Protein AF-A0A5B9QYI2-F1 (afdb_monomer)

Solvent-accessible surface area (backbone atoms only — not comparable to full-atom values): 19960 Å² total; per-residue (Å²): 144,84,89,82,86,84,82,82,84,81,83,79,81,79,81,78,79,80,71,79,73,62,69,46,60,66,96,79,71,50,68,68,57,52,53,47,50,52,52,50,48,55,49,45,68,72,67,47,53,86,83,40,52,71,56,80,81,59,98,83,55,75,80,60,72,66,76,57,95,60,40,47,38,25,48,50,68,55,86,88,52,59,96,88,47,68,44,39,33,33,39,40,35,36,25,37,63,87,89,52,92,60,47,47,20,34,37,42,34,32,32,44,58,90,75,70,35,70,93,46,74,15,46,45,38,40,32,21,32,63,88,60,52,76,76,48,42,68,80,66,79,52,98,79,58,48,88,39,43,46,69,45,82,55,96,78,24,38,38,43,30,44,61,75,42,56,64,44,51,50,27,41,60,65,65,57,65,98,57,62,36,77,39,79,50,73,31,78,98,51,23,31,30,34,16,69,39,66,65,57,40,51,52,57,70,62,56,45,82,70,46,45,72,47,81,55,96,80,27,38,38,44,31,53,58,94,34,69,68,45,56,48,30,74,72,71,44,83,64,96,62,60,35,77,40,77,50,71,33,76,96,48,29,29,29,34,20,70,39,66,65,58,48,55,53,56,75,71,52,49,86,69,47,45,75,49,82,54,97,86,27,38,37,45,33,52,60,92,36,69,65,48,53,48,27,75,74,64,76,56,64,97,61,63,37,76,40,79,49,66,33,80,96,52,30,31,31,33,20,70,39,66,70,60,45,54,53,49,35,48,74,70,69,43,76,81,80,130

pLDDT: mean 84.83, std 15.79, range [33.59, 98.06]

Secondary structure (DSSP, 8-state):
--------------------------TT--HHHHHHHHHHHHHHHHHTGGGSEE----TTPPSSSPPPTT-EEEEEE-S---TT--TTEEEEEEE--TT-SS-SEEEEEEE-STTS-GGGTTEEEEEEETT--EEEETT---TT--TTEEEEEETTEEEEEETTSTHHHHHHHHSS-SS-EEETT-SGGGPEEEESSHHHHHHHHH--TTEEEEEETTEEEEEETT-HHHHHHHHHSS-SS-EEETT-SGGGPEEEESSHHHHHHHHH--TTEEEEEETTEEEEEETT-HHHHHHHHHSS-SS-EEETT-SGGGPPEEESSHHHHHHHHHHTTPPPP-

Mean predicted aligned error: 8.84 Å

Radius of gyration: 25.04 Å; Cα contacts (8 Å, |Δi|>4): 560; chains: 1; bounding box: 64×51×105 Å

Sequence (338 aa):
MLIRLVVGLAAVLLLAASGSRCSAQSPGRSDSQKQYAESLWQYLNRVDYRGREHFQPENDFPSGPPSSESSKHFRFVSKKTAADSSDGVIIVTEHYQGQDDTPVAITARRKMADGFDPQNDDWHWVHYTAAGEAVATSADRSPWSKPGFSVFEQDGRLWVFDIARPELAEFVSKGELAKHVIRPGAGPNGMTVKAPDAETLDRYLATKPGFVVHFEDGRLWIFRAQSEALADFRRQGELAKHVIRPGAGPNGVTVKAPDAEVIDAYLVAQPGFVTQFEDGRLWVFRQGSPELKAFREAGELAKHVIRPGAGPDGRTVKGPDAATLDAYLRACGVPATP

Structure (mmCIF, N/CA/C/O backbone):
data_AF-A0A5B9QYI2-F1
#
_entry.id   AF-A0A5B9QYI2-F1
#
loop_
_atom_site.group_PDB
_atom_site.id
_atom_site.type_symbol
_atom_site.label_atom_id
_atom_site.label_alt_id
_atom_site.label_comp_id
_atom_site.label_asym_id
_atom_site.label_entity_id
_atom_site.label_seq_id
_atom_site.pdbx_PDB_ins_code
_atom_site.Cartn_x
_atom_site.Cartn_y
_atom_site.Cartn_z
_atom_site.occupancy
_atom_site.B_iso_or_equiv
_atom_site.auth_seq_id
_atom_site.auth_comp_id
_atom_site.auth_asym_id
_atom_site.auth_atom_id
_atom_site.pdbx_PDB_model_num
ATOM 1 N N . MET A 1 1 ? -33.618 -5.911 80.654 1.00 41.31 1 MET A N 1
ATOM 2 C CA . MET A 1 1 ? -33.791 -5.220 79.359 1.00 41.31 1 MET A CA 1
ATOM 3 C C . MET A 1 1 ? -32.458 -5.329 78.623 1.00 41.31 1 MET A C 1
ATOM 5 O O . MET A 1 1 ? -31.563 -4.545 78.894 1.00 41.31 1 MET A O 1
ATOM 9 N N . LEU A 1 2 ? -32.253 -6.392 77.837 1.00 43.34 2 LEU A N 1
ATOM 10 C CA . LEU A 1 2 ? -30.986 -6.651 77.141 1.00 43.34 2 LEU A CA 1
ATOM 11 C C . LEU A 1 2 ? -31.265 -6.780 75.642 1.00 43.34 2 LEU A C 1
ATOM 13 O O . LEU A 1 2 ? -32.086 -7.591 75.221 1.00 43.34 2 LEU A O 1
ATOM 17 N N . ILE A 1 3 ? -30.595 -5.924 74.881 1.00 51.97 3 ILE A N 1
ATOM 18 C CA . ILE A 1 3 ? -30.677 -5.749 73.432 1.00 51.97 3 ILE A CA 1
ATOM 19 C C . ILE A 1 3 ? -29.909 -6.888 72.745 1.00 51.97 3 ILE A C 1
ATOM 21 O O . ILE A 1 3 ? -28.766 -7.163 73.107 1.00 51.97 3 ILE A O 1
ATOM 25 N N . ARG A 1 4 ? -30.499 -7.523 71.724 1.00 47.38 4 ARG A N 1
ATOM 26 C CA . ARG A 1 4 ? -29.763 -8.319 70.728 1.00 47.38 4 ARG A CA 1
ATOM 27 C C . ARG A 1 4 ? -30.074 -7.786 69.334 1.00 47.38 4 ARG A C 1
ATOM 29 O O . ARG A 1 4 ? -31.157 -8.005 68.803 1.00 47.38 4 ARG A O 1
ATOM 36 N N . LEU A 1 5 ? -29.100 -7.068 68.784 1.00 52.31 5 LEU A N 1
ATOM 37 C CA . LEU A 1 5 ? -29.033 -6.618 67.400 1.00 52.31 5 LEU A CA 1
ATOM 38 C C . LEU A 1 5 ? -28.336 -7.731 66.598 1.00 52.31 5 LEU A C 1
ATOM 40 O O . LEU A 1 5 ? -27.188 -8.061 66.887 1.00 52.31 5 LEU A O 1
ATOM 44 N N . VAL A 1 6 ? -29.027 -8.340 65.635 1.00 49.59 6 VAL A N 1
ATOM 45 C CA . VAL A 1 6 ? -28.434 -9.305 64.696 1.00 49.59 6 VAL A CA 1
ATOM 46 C C . VAL A 1 6 ? -28.129 -8.553 63.406 1.00 49.59 6 VAL A C 1
ATOM 48 O O . VAL A 1 6 ? -29.040 -8.155 62.687 1.00 49.59 6 VAL A O 1
ATOM 51 N N . VAL A 1 7 ? -26.843 -8.330 63.136 1.00 45.28 7 VAL A N 1
ATOM 52 C CA . VAL A 1 7 ? -26.347 -7.777 61.870 1.00 45.28 7 VAL A CA 1
ATOM 53 C C . VAL A 1 7 ? -26.027 -8.952 60.949 1.00 45.28 7 VAL A C 1
ATOM 55 O O . VAL A 1 7 ? -25.106 -9.721 61.214 1.00 45.28 7 VAL A O 1
ATOM 58 N N . GLY A 1 8 ? -26.819 -9.110 59.888 1.00 41.97 8 GLY A N 1
ATOM 59 C CA . GLY A 1 8 ? -26.566 -10.066 58.813 1.00 41.97 8 GLY A CA 1
ATOM 60 C C . GLY A 1 8 ? -25.561 -9.494 57.816 1.00 41.97 8 GLY A C 1
ATOM 61 O O . GLY A 1 8 ? -25.844 -8.507 57.142 1.00 41.97 8 GLY A O 1
ATOM 62 N N . LEU A 1 9 ? -24.385 -10.115 57.736 1.00 40.53 9 LEU A N 1
ATOM 63 C CA . LEU A 1 9 ? -23.335 -9.804 56.771 1.00 40.53 9 LEU A CA 1
ATOM 64 C C . LEU A 1 9 ? -23.655 -10.518 55.444 1.00 40.53 9 LEU A C 1
ATOM 66 O O . LEU A 1 9 ? -23.482 -11.729 55.331 1.00 40.53 9 LEU A O 1
ATOM 70 N N . ALA A 1 10 ? -24.151 -9.782 54.448 1.00 39.97 10 ALA A N 1
ATOM 71 C CA . ALA A 1 10 ? -24.333 -10.297 53.093 1.00 39.97 10 ALA A CA 1
ATOM 72 C C . ALA A 1 10 ? -23.000 -10.213 52.332 1.00 39.97 10 ALA A C 1
ATOM 74 O O . ALA A 1 10 ? -22.556 -9.133 51.946 1.00 39.97 10 ALA A O 1
ATOM 75 N N . ALA A 1 11 ? -22.349 -11.360 52.140 1.00 34.84 11 ALA A N 1
ATOM 76 C CA . ALA A 1 11 ? -21.164 -11.482 51.302 1.00 34.84 11 ALA A CA 1
ATOM 77 C C . ALA A 1 11 ? -21.576 -11.460 49.820 1.00 34.84 11 ALA A C 1
ATOM 79 O O . ALA A 1 11 ? -22.131 -12.427 49.301 1.00 34.84 11 ALA A O 1
ATOM 80 N N . VAL A 1 12 ? -21.308 -10.346 49.139 1.00 42.38 12 VAL A N 1
ATOM 81 C CA . VAL A 1 12 ? -21.414 -10.242 47.680 1.00 42.38 12 VAL A CA 1
ATOM 82 C C . VAL A 1 12 ? -20.156 -10.867 47.077 1.00 42.38 12 VAL A C 1
ATOM 84 O O . VAL A 1 12 ? -19.074 -10.285 47.128 1.00 42.38 12 VAL A O 1
ATOM 87 N N . LEU A 1 13 ? -20.292 -12.075 46.526 1.00 33.59 13 LEU A N 1
ATOM 88 C CA . LEU A 1 13 ? -19.260 -12.710 45.708 1.00 33.59 13 LEU A CA 1
ATOM 89 C C . LEU A 1 13 ? -19.199 -11.996 44.345 1.00 33.59 13 LEU A C 1
ATOM 91 O O . LEU A 1 13 ? -20.029 -12.244 43.471 1.00 33.59 13 LEU A O 1
ATOM 95 N N . LEU A 1 14 ? -18.214 -11.115 44.151 1.00 34.31 14 LEU A N 1
ATOM 96 C CA . LEU A 1 14 ? -17.811 -10.675 42.814 1.00 34.31 14 LEU A CA 1
ATOM 97 C C . LEU A 1 14 ? -16.999 -11.802 42.158 1.00 34.31 14 LEU A C 1
ATOM 99 O O . LEU A 1 14 ? -15.818 -11.987 42.444 1.00 34.31 14 LEU A O 1
ATOM 103 N N . LEU A 1 15 ? -17.634 -12.555 41.261 1.00 34.78 15 LEU A N 1
ATOM 104 C CA . LEU A 1 15 ? -16.936 -13.397 40.292 1.00 34.78 15 LEU A CA 1
ATOM 105 C C . LEU A 1 15 ? -16.267 -12.486 39.256 1.00 34.78 15 LEU A C 1
ATOM 107 O O . LEU A 1 15 ? -16.884 -12.066 38.279 1.00 34.78 15 LEU A O 1
ATOM 111 N N . ALA A 1 16 ? -14.992 -12.168 39.479 1.00 37.66 16 ALA A N 1
ATOM 112 C CA . ALA A 1 16 ? -14.132 -11.616 38.444 1.00 37.66 16 ALA A CA 1
ATOM 113 C C . ALA A 1 16 ? -13.857 -12.721 37.414 1.00 37.66 16 ALA A C 1
ATOM 115 O O . ALA A 1 16 ? -12.983 -13.566 37.597 1.00 37.66 16 ALA A O 1
ATOM 116 N N . ALA A 1 17 ? -14.643 -12.744 36.338 1.00 34.28 17 ALA A N 1
ATOM 117 C CA . ALA A 1 17 ? -14.311 -13.515 35.153 1.00 34.28 17 ALA A CA 1
ATOM 118 C C . ALA A 1 17 ? -13.074 -12.875 34.506 1.00 34.28 17 ALA A C 1
ATOM 120 O O . ALA A 1 17 ? -13.178 -11.934 33.720 1.00 34.28 17 ALA A O 1
ATOM 121 N N . SER A 1 18 ? -11.893 -13.374 34.864 1.00 38.09 18 SER A N 1
ATOM 122 C CA . SER A 1 18 ? -10.641 -13.102 34.162 1.00 38.09 18 SER A CA 1
ATOM 123 C C . SER A 1 18 ? -10.700 -13.774 32.791 1.00 38.09 18 SER A C 1
ATOM 125 O O . SER A 1 18 ? -10.100 -14.821 32.567 1.00 38.09 18 SER A O 1
ATOM 127 N N . GLY A 1 19 ? -11.480 -13.204 31.872 1.00 34.53 19 GLY A N 1
ATOM 128 C CA . GLY A 1 19 ? -11.373 -13.538 30.464 1.00 34.53 19 GLY A CA 1
ATOM 129 C C . GLY A 1 19 ? -9.978 -13.134 30.016 1.00 34.53 19 GLY A C 1
ATOM 130 O O . GLY A 1 19 ? -9.692 -11.942 29.896 1.00 34.53 19 GLY A O 1
ATOM 131 N N . SER A 1 20 ? -9.099 -14.116 29.816 1.00 37.47 20 SER A N 1
ATOM 132 C CA . SER A 1 20 ? -7.855 -13.931 29.082 1.00 37.47 20 SER A CA 1
ATOM 133 C C . SER A 1 20 ? -8.229 -13.382 27.712 1.00 37.47 20 SER A C 1
ATOM 135 O O . SER A 1 20 ? -8.612 -14.131 26.817 1.00 37.47 20 SER A O 1
ATOM 137 N N . ARG A 1 21 ? -8.186 -12.055 27.562 1.00 36.94 21 ARG A N 1
ATOM 138 C CA . ARG A 1 21 ? -8.243 -11.425 26.250 1.00 36.94 21 ARG A CA 1
ATOM 139 C C . ARG A 1 21 ? -7.023 -11.962 25.526 1.00 36.94 21 ARG A C 1
ATOM 141 O O . ARG A 1 21 ? -5.896 -11.640 25.900 1.00 36.94 21 ARG A O 1
ATOM 148 N N . CYS A 1 22 ? -7.255 -12.854 24.569 1.00 34.84 22 CYS A N 1
ATOM 149 C CA . CYS A 1 22 ? -6.246 -13.258 23.613 1.00 34.84 22 CYS A CA 1
ATOM 150 C C . CYS A 1 22 ? -5.935 -11.983 22.838 1.00 34.84 22 CYS A C 1
ATOM 152 O O . CYS A 1 22 ? -6.641 -11.623 21.904 1.00 34.84 22 CYS A O 1
ATOM 154 N N . SER A 1 23 ? -4.988 -11.192 23.339 1.00 42.28 23 SER A N 1
ATOM 155 C CA . SER A 1 23 ? -4.588 -9.998 22.634 1.00 42.28 23 SER A CA 1
ATOM 156 C C . SER A 1 23 ? -3.852 -10.530 21.417 1.00 42.28 23 SER A C 1
ATOM 158 O O . SER A 1 23 ? -2.707 -10.972 21.547 1.00 42.28 23 SER A O 1
ATOM 160 N N . ALA A 1 24 ? -4.485 -10.497 20.246 1.00 43.31 24 ALA A N 1
ATOM 161 C CA . ALA A 1 24 ? -3.767 -10.552 18.981 1.00 43.31 24 ALA A CA 1
ATOM 162 C C . ALA A 1 24 ? -3.016 -9.216 18.802 1.00 43.31 24 ALA A C 1
ATOM 164 O O . ALA A 1 24 ? -3.152 -8.501 17.815 1.00 43.31 24 ALA A O 1
ATOM 165 N N . GLN A 1 25 ? -2.249 -8.835 19.828 1.00 50.50 25 GLN A N 1
ATOM 166 C CA . GLN A 1 25 ? -1.231 -7.813 19.737 1.00 50.50 25 GLN A CA 1
ATOM 167 C C . GLN A 1 25 ? -0.206 -8.369 18.767 1.00 50.50 25 GLN A C 1
ATOM 169 O O . GLN A 1 25 ? 0.315 -9.462 18.994 1.00 50.50 25 GLN A O 1
ATOM 174 N N . SER A 1 26 ? 0.074 -7.618 17.701 1.00 54.91 26 SER A N 1
ATOM 175 C CA . SER A 1 26 ? 1.195 -7.894 16.810 1.00 54.91 26 SER A CA 1
ATOM 176 C C . SER A 1 26 ? 2.404 -8.272 17.671 1.00 54.91 26 SER A C 1
ATOM 178 O O . SER A 1 26 ? 2.836 -7.429 18.468 1.00 54.91 26 SER A O 1
ATOM 180 N N . PRO A 1 27 ? 2.942 -9.502 17.564 1.00 53.19 27 PRO A N 1
ATOM 181 C CA . PRO A 1 27 ? 3.964 -10.031 18.474 1.00 53.19 27 PRO A CA 1
ATOM 182 C C . PRO A 1 27 ? 5.308 -9.271 18.458 1.00 53.19 27 PRO A C 1
ATOM 184 O O . PRO A 1 27 ? 6.283 -9.731 19.039 1.00 53.19 27 PRO A O 1
ATOM 187 N N . GLY A 1 28 ? 5.372 -8.093 17.829 1.00 64.38 28 GLY A N 1
ATOM 188 C CA . GLY A 1 28 ? 6.552 -7.238 17.733 1.00 64.38 28 GLY A CA 1
ATOM 189 C C . GLY A 1 28 ? 6.416 -5.823 18.308 1.00 64.38 28 GLY A C 1
ATOM 190 O O . GLY A 1 28 ? 7.394 -5.084 18.234 1.00 64.38 28 GLY A O 1
ATOM 191 N N . ARG A 1 29 ? 5.268 -5.399 18.866 1.00 79.62 29 ARG A N 1
ATOM 192 C CA . ARG A 1 29 ? 5.151 -4.024 19.396 1.00 79.62 29 ARG A CA 1
ATOM 193 C C . ARG A 1 29 ? 5.807 -3.907 20.777 1.00 79.62 29 ARG A C 1
ATOM 195 O O . ARG A 1 29 ? 5.415 -4.624 21.700 1.00 79.62 29 ARG A O 1
ATOM 202 N N . SER A 1 30 ? 6.756 -2.984 20.940 1.00 86.38 30 SER A N 1
ATOM 203 C CA . SER A 1 30 ? 7.397 -2.712 22.234 1.00 86.38 30 SER A CA 1
ATOM 204 C C . SER A 1 30 ? 6.409 -2.101 23.235 1.00 86.38 30 SER A C 1
ATOM 206 O O . SER A 1 30 ? 5.440 -1.440 22.852 1.00 86.38 30 SER A O 1
ATOM 208 N N . ASP A 1 31 ? 6.667 -2.253 24.535 1.00 88.75 31 ASP A N 1
ATOM 209 C CA . ASP A 1 31 ? 5.817 -1.649 25.574 1.00 88.75 31 ASP A CA 1
ATOM 210 C C . ASP A 1 31 ? 5.765 -0.121 25.461 1.00 88.75 31 ASP A C 1
ATOM 212 O O . ASP A 1 31 ? 4.709 0.481 25.646 1.00 88.75 31 ASP A O 1
ATOM 216 N N . SER A 1 32 ? 6.868 0.511 25.049 1.00 88.50 32 SER A N 1
ATOM 217 C CA . SER A 1 32 ? 6.914 1.952 24.783 1.00 88.50 32 SER A CA 1
ATOM 218 C C . SER A 1 32 ? 5.983 2.378 23.644 1.00 88.50 32 SER A C 1
ATOM 220 O O . SER A 1 32 ? 5.329 3.413 23.744 1.00 88.50 32 SER A O 1
ATOM 222 N N . GLN A 1 33 ? 5.870 1.579 22.580 1.00 89.00 33 GLN A N 1
ATOM 223 C CA . GLN A 1 33 ? 4.951 1.844 21.469 1.00 89.00 33 GLN A CA 1
ATOM 224 C C . GLN A 1 33 ? 3.491 1.654 21.895 1.00 89.00 33 GLN A C 1
ATOM 226 O O . GLN A 1 33 ? 2.631 2.448 21.514 1.00 89.00 33 GLN A O 1
ATOM 231 N N . LYS A 1 34 ? 3.202 0.636 22.718 1.00 90.38 34 LYS A N 1
ATOM 232 C CA . LYS A 1 34 ? 1.862 0.432 23.296 1.00 90.38 34 LYS A CA 1
ATOM 233 C C . LYS A 1 34 ? 1.467 1.611 24.185 1.00 90.38 34 LYS A C 1
ATOM 235 O O . LYS A 1 34 ? 0.404 2.193 23.987 1.00 90.38 34 LYS A O 1
ATOM 240 N N . GLN A 1 35 ? 2.358 2.010 25.092 1.00 93.19 35 GLN A N 1
ATOM 241 C CA . GLN A 1 35 ? 2.145 3.141 25.990 1.00 93.19 35 GLN A CA 1
ATOM 242 C C . GLN A 1 35 ? 1.967 4.452 25.217 1.00 93.19 35 GLN A C 1
ATOM 244 O O . GLN A 1 35 ? 1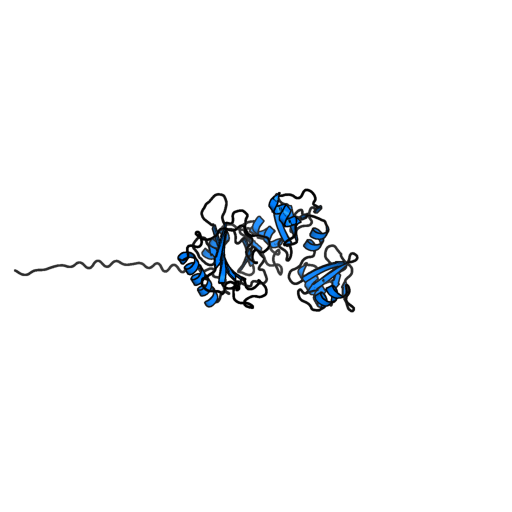.114 5.266 25.576 1.00 93.19 35 GLN A O 1
ATOM 249 N N . TYR A 1 36 ? 2.738 4.661 24.146 1.00 93.62 36 TYR A N 1
ATOM 250 C CA . TYR A 1 36 ? 2.578 5.822 23.274 1.00 93.62 36 TYR A CA 1
ATOM 251 C C . TYR A 1 36 ? 1.189 5.853 22.627 1.00 93.62 36 TYR A C 1
ATOM 253 O O . TYR A 1 36 ? 0.515 6.879 22.701 1.00 93.62 36 TYR A O 1
ATOM 261 N N . ALA A 1 37 ? 0.751 4.745 22.023 1.00 94.38 37 ALA A N 1
ATOM 262 C CA . ALA A 1 37 ? -0.557 4.652 21.381 1.00 94.38 37 ALA A CA 1
ATOM 263 C C . ALA A 1 37 ? -1.695 4.923 22.380 1.00 94.38 37 ALA A C 1
ATOM 265 O O . ALA A 1 37 ? -2.583 5.731 22.121 1.00 94.38 37 ALA A O 1
ATOM 266 N N . GLU A 1 38 ? -1.628 4.326 23.568 1.00 95.12 38 GLU A N 1
ATOM 267 C CA . GLU A 1 38 ? -2.616 4.561 24.623 1.00 95.12 38 GLU A CA 1
ATOM 268 C C . GLU A 1 38 ? -2.623 6.026 25.092 1.00 95.12 38 GLU A C 1
ATOM 270 O O . GLU A 1 38 ? -3.680 6.654 25.188 1.00 95.12 38 GLU A O 1
ATOM 275 N N . SER A 1 39 ? -1.441 6.611 25.305 1.00 94.69 39 SER A N 1
ATOM 276 C CA . SER A 1 39 ? -1.299 8.016 25.708 1.00 94.69 39 SER A CA 1
ATOM 277 C C . SER A 1 39 ? -1.822 8.978 24.639 1.00 94.69 39 SER A C 1
ATOM 279 O O . SER A 1 39 ? -2.448 9.990 24.965 1.00 94.69 39 SER A O 1
ATOM 281 N N . LEU A 1 40 ? -1.585 8.673 23.360 1.00 95.25 40 LEU A N 1
ATOM 282 C CA . LEU A 1 40 ? -2.090 9.457 22.239 1.00 95.25 40 LEU A CA 1
ATOM 283 C C . LEU A 1 40 ? -3.619 9.383 22.181 1.00 95.25 40 LEU A C 1
ATOM 285 O O . LEU A 1 40 ? -4.260 10.425 22.084 1.00 95.25 40 LEU A O 1
ATOM 289 N N . TRP A 1 41 ? -4.217 8.200 22.324 1.00 96.00 41 TRP A N 1
ATOM 290 C CA . TRP A 1 41 ? -5.673 8.059 22.368 1.00 96.00 41 TRP A CA 1
ATOM 291 C C . TRP A 1 41 ? -6.313 8.828 23.534 1.00 96.00 41 TRP A C 1
ATOM 293 O O . TRP A 1 41 ? -7.252 9.603 23.340 1.00 96.00 41 TRP A O 1
ATOM 303 N N . GLN A 1 42 ? -5.762 8.698 24.746 1.00 95.44 42 GLN A N 1
ATOM 304 C CA . GLN A 1 42 ? -6.213 9.466 25.914 1.00 95.44 42 GLN A CA 1
ATOM 305 C C . GLN A 1 42 ? -6.117 10.979 25.673 1.00 95.44 42 GLN A C 1
ATOM 307 O O . GLN A 1 42 ? -7.008 11.741 26.059 1.00 95.44 42 GLN A O 1
ATOM 312 N N . TYR A 1 43 ? -5.048 11.423 25.009 1.00 94.31 43 TYR A N 1
ATOM 313 C CA . TYR A 1 43 ? -4.875 12.816 24.625 1.00 94.31 43 TYR A CA 1
ATOM 314 C C . TYR A 1 43 ? -5.962 13.288 23.647 1.00 94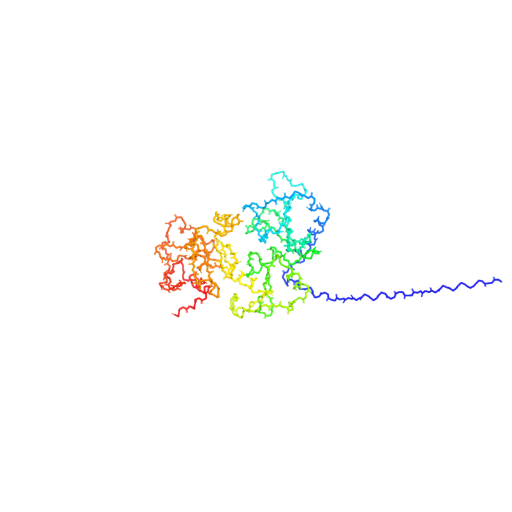.31 43 TYR A C 1
ATOM 316 O O . TYR A 1 43 ? -6.541 14.352 23.875 1.00 94.31 43 TYR A O 1
ATOM 324 N N . LEU A 1 44 ? -6.279 12.500 22.612 1.00 94.38 44 LEU A N 1
ATOM 325 C CA . LEU A 1 44 ? -7.336 12.814 21.642 1.00 94.38 44 LEU A CA 1
ATOM 326 C C . LEU A 1 44 ? -8.707 12.963 22.311 1.00 94.38 44 LEU A C 1
ATOM 328 O O . LEU A 1 44 ? -9.416 13.930 22.036 1.00 94.38 44 LEU A O 1
ATOM 332 N N . ASN A 1 45 ? -9.048 12.067 23.240 1.00 93.50 45 ASN A N 1
ATOM 333 C CA . ASN A 1 45 ? -10.307 12.149 23.988 1.00 93.50 45 ASN A CA 1
ATOM 334 C C . ASN A 1 45 ? -10.376 13.396 24.876 1.00 93.50 45 ASN A C 1
ATOM 336 O O . ASN A 1 45 ? -11.432 14.003 25.022 1.00 93.50 45 ASN A O 1
ATOM 340 N N . ARG A 1 46 ? -9.246 13.813 25.457 1.00 94.44 46 ARG A N 1
ATOM 341 C CA . ARG A 1 46 ? -9.194 14.995 26.326 1.00 94.44 46 ARG A CA 1
ATOM 342 C C . ARG A 1 46 ? -9.322 16.312 25.560 1.00 94.44 46 ARG A C 1
ATOM 344 O O . ARG A 1 46 ? -9.842 17.278 26.110 1.00 94.44 46 ARG A O 1
ATOM 351 N N . VAL A 1 47 ? -8.776 16.394 24.347 1.00 92.00 47 VAL A N 1
ATOM 352 C CA . VAL A 1 47 ? -8.725 17.651 23.573 1.00 92.00 47 VAL A CA 1
ATOM 353 C C . VAL A 1 47 ? -9.935 17.886 22.673 1.00 92.00 47 VAL A C 1
ATOM 355 O O . VAL A 1 47 ? -9.951 18.927 22.008 1.00 92.00 47 VAL A O 1
ATOM 358 N N . ASP A 1 48 ? -10.892 16.952 22.665 1.00 91.31 48 ASP A N 1
ATOM 359 C CA . ASP A 1 48 ? -12.068 16.924 21.790 1.00 91.31 48 ASP A CA 1
ATOM 360 C C . ASP A 1 48 ? -11.705 17.280 20.342 1.00 91.31 48 ASP A C 1
ATOM 362 O O . ASP A 1 48 ? -11.976 18.372 19.837 1.00 91.31 48 ASP A O 1
ATOM 366 N N . TYR A 1 49 ? -10.977 16.376 19.681 1.00 93.44 49 TYR A N 1
ATOM 367 C CA . TYR A 1 49 ? -10.447 16.644 18.343 1.00 93.44 49 TYR A CA 1
ATOM 368 C C . TYR A 1 49 ? -11.542 16.886 17.290 1.00 93.44 49 TYR A C 1
ATOM 370 O O . TYR A 1 49 ? -11.260 17.515 16.274 1.00 93.44 49 TYR A O 1
ATOM 378 N N . ARG A 1 50 ? -12.779 16.430 17.525 1.00 92.94 50 ARG A N 1
ATOM 379 C CA . ARG A 1 50 ? -13.908 16.630 16.605 1.00 92.94 50 ARG A CA 1
ATOM 380 C C . ARG A 1 50 ? -14.368 18.083 16.541 1.00 92.94 50 ARG A C 1
ATOM 382 O O . ARG A 1 50 ? -14.882 18.507 15.515 1.00 92.94 50 ARG A O 1
ATOM 389 N N . GLY A 1 51 ? -14.128 18.861 17.597 1.00 89.94 51 GLY A N 1
ATOM 390 C CA . GLY A 1 51 ? -14.355 20.308 17.612 1.00 89.94 51 GLY A CA 1
ATOM 391 C C . GLY A 1 51 ? -13.245 21.129 16.941 1.00 89.94 51 GLY A C 1
ATOM 392 O O . GLY A 1 51 ? -13.229 22.352 17.080 1.00 89.94 51 GLY A O 1
ATOM 393 N N . ARG A 1 52 ? -12.266 20.488 16.285 1.00 89.88 52 ARG A N 1
ATOM 394 C CA . ARG A 1 52 ? -11.130 21.157 15.628 1.00 89.88 52 ARG A CA 1
ATOM 395 C C . ARG A 1 52 ? -11.419 21.454 14.162 1.00 89.88 52 ARG A C 1
ATOM 397 O O . ARG A 1 52 ? -12.439 21.054 13.614 1.00 89.88 52 ARG A O 1
ATOM 404 N N . GLU A 1 53 ? -10.496 22.186 13.544 1.00 86.31 53 GLU A N 1
ATOM 405 C CA . GLU A 1 53 ? -10.575 22.566 12.139 1.00 86.31 53 GLU A CA 1
ATOM 406 C C . GLU A 1 53 ? -10.674 21.321 11.250 1.00 86.31 53 GLU A C 1
ATOM 408 O O . GLU A 1 53 ? -9.780 20.464 11.239 1.00 86.31 53 GLU A O 1
ATOM 413 N N . HIS A 1 54 ? -11.785 21.240 10.520 1.00 89.06 54 HIS A N 1
ATOM 414 C CA . HIS A 1 54 ? -11.953 20.288 9.439 1.00 89.06 54 HIS A CA 1
ATOM 415 C C . HIS A 1 54 ? -11.212 20.807 8.212 1.00 89.06 54 HIS A C 1
ATOM 417 O O . HIS A 1 54 ? -11.352 21.975 7.852 1.00 89.06 54 HIS A O 1
ATOM 423 N N . PHE A 1 55 ? -10.465 19.940 7.543 1.00 85.38 55 PHE A N 1
ATOM 424 C CA . PHE A 1 55 ? -9.786 20.300 6.304 1.00 85.38 55 PHE A CA 1
ATOM 425 C C . PHE A 1 55 ? -9.950 19.198 5.268 1.00 85.38 55 PHE A C 1
ATOM 427 O O . PHE A 1 55 ? -10.152 18.037 5.609 1.00 85.38 55 PHE A O 1
ATOM 434 N N . GLN A 1 56 ? -9.871 19.568 3.995 1.00 81.25 56 GLN A N 1
ATOM 435 C CA . GLN A 1 56 ? -9.785 18.594 2.917 1.00 81.25 56 GLN A CA 1
ATOM 436 C C . GLN A 1 56 ? -8.304 18.320 2.649 1.00 81.25 56 GLN A C 1
ATOM 438 O O . GLN A 1 56 ? -7.545 19.272 2.454 1.00 81.25 56 GLN A O 1
ATOM 443 N N . PRO A 1 57 ? -7.851 17.060 2.704 1.00 73.00 57 PRO A N 1
ATOM 444 C CA . PRO A 1 57 ? -6.459 16.738 2.444 1.00 73.00 57 PRO A CA 1
ATOM 445 C C . PRO A 1 57 ? -6.100 17.054 0.984 1.00 73.00 57 PRO A C 1
ATOM 447 O O . PRO A 1 57 ? -6.692 16.506 0.058 1.00 73.00 57 PRO A O 1
ATOM 450 N N . GLU A 1 58 ? -5.121 17.935 0.783 1.00 73.88 58 GLU A N 1
ATOM 451 C CA . GLU A 1 58 ? -4.525 18.205 -0.531 1.00 73.88 58 GLU A CA 1
ATOM 452 C C . GLU A 1 58 ? -3.392 17.203 -0.846 1.00 73.88 58 GLU A C 1
ATOM 454 O O . GLU A 1 58 ? -3.164 16.239 -0.109 1.00 73.88 58 GLU A O 1
ATOM 459 N N . ASN A 1 59 ? -2.667 17.419 -1.950 1.00 55.44 59 ASN A N 1
ATOM 460 C CA . ASN A 1 59 ? -1.600 16.531 -2.437 1.00 55.44 59 ASN A CA 1
ATOM 461 C C . ASN A 1 59 ? -0.459 16.279 -1.421 1.00 55.44 59 ASN A C 1
ATOM 463 O O . ASN A 1 59 ? 0.217 15.256 -1.532 1.00 55.44 59 ASN A O 1
ATOM 467 N N . ASP A 1 60 ? -0.300 17.151 -0.418 1.00 57.75 60 ASP A N 1
ATOM 468 C CA . ASP A 1 60 ? 0.737 17.085 0.627 1.00 57.75 60 ASP A CA 1
ATOM 469 C C . ASP A 1 60 ? 0.256 16.428 1.935 1.00 57.75 60 ASP A C 1
ATOM 471 O O . ASP A 1 60 ? 0.802 16.654 3.019 1.00 57.75 60 ASP A O 1
ATOM 475 N N . PHE A 1 61 ? -0.791 15.603 1.870 1.00 69.44 61 PHE A N 1
ATOM 476 C CA . PHE A 1 61 ? -1.222 14.835 3.033 1.00 69.44 61 PHE A CA 1
ATOM 477 C C . PHE A 1 61 ? -0.128 13.841 3.462 1.00 69.44 61 PHE A C 1
ATOM 479 O O . PHE A 1 61 ? 0.390 13.100 2.620 1.00 69.44 61 PHE A O 1
ATOM 486 N N . PRO A 1 62 ? 0.234 13.786 4.756 1.00 67.69 62 PRO A N 1
ATOM 487 C CA . PRO A 1 62 ? 1.358 12.978 5.191 1.00 67.69 62 PRO A CA 1
ATOM 488 C C . PRO A 1 62 ? 1.155 11.496 4.917 1.00 67.69 62 PRO A C 1
ATOM 490 O O . PRO A 1 62 ? 0.039 10.966 4.982 1.00 67.69 62 PRO A O 1
ATOM 493 N N . SER A 1 63 ? 2.278 10.833 4.637 1.00 60.78 63 SER A N 1
ATOM 494 C CA . SER A 1 63 ? 2.319 9.406 4.347 1.00 60.78 63 SER A CA 1
ATOM 495 C C . SER A 1 63 ? 1.602 8.589 5.429 1.00 60.78 63 SER A C 1
ATOM 497 O O . SER A 1 63 ? 1.619 8.902 6.623 1.00 60.78 63 SER A O 1
ATOM 499 N N . GLY A 1 64 ? 0.898 7.544 5.003 1.00 58.69 64 GLY A N 1
ATOM 500 C CA . GLY A 1 64 ? 0.148 6.687 5.905 1.00 58.69 64 GLY A CA 1
ATOM 501 C C . GLY A 1 64 ? -1.042 6.028 5.220 1.00 58.69 64 GLY A C 1
ATOM 502 O O . GLY A 1 64 ? -1.078 5.929 3.993 1.00 58.69 64 GLY A O 1
ATOM 503 N N . PRO A 1 65 ? -2.020 5.572 6.014 1.00 61.44 65 PRO A N 1
ATOM 504 C CA . PRO A 1 65 ? -3.256 5.010 5.496 1.00 61.44 65 PRO A CA 1
ATOM 505 C C . PRO A 1 65 ? -3.902 5.934 4.454 1.00 61.44 65 PRO A C 1
ATOM 507 O O . PRO A 1 65 ? -4.057 7.117 4.777 1.00 61.44 65 PRO A O 1
ATOM 510 N N . PRO A 1 66 ? -4.274 5.453 3.252 1.00 62.41 66 PRO A N 1
ATOM 511 C CA . PRO A 1 66 ? -5.103 6.220 2.346 1.00 62.41 66 PRO A CA 1
ATOM 512 C C . PRO A 1 66 ? -6.425 6.498 3.059 1.00 62.41 66 PRO A C 1
ATOM 514 O O . PRO A 1 66 ? -6.971 5.630 3.742 1.00 62.41 66 PRO A O 1
ATOM 517 N N . SER A 1 67 ? -6.906 7.729 2.950 1.00 63.84 67 SER A N 1
ATOM 518 C CA . SER A 1 67 ? -8.292 8.043 3.264 1.00 63.84 67 SER A CA 1
ATOM 519 C C . SER A 1 67 ? -9.194 7.519 2.155 1.00 63.84 67 SER A C 1
ATOM 521 O O . SER A 1 67 ? -8.816 7.503 0.979 1.00 63.84 67 SER A O 1
ATOM 523 N N . SER A 1 68 ? -10.387 7.083 2.537 1.00 69.88 68 SER A N 1
ATOM 524 C CA . SER A 1 68 ? -11.496 6.912 1.608 1.00 69.88 68 SER A CA 1
ATOM 525 C C . SER A 1 68 ? -12.185 8.260 1.382 1.00 69.88 68 SER A C 1
ATOM 527 O O . SER A 1 68 ? -11.994 9.211 2.139 1.00 69.88 68 SER A O 1
ATOM 529 N N . GLU A 1 69 ? -13.037 8.348 0.363 1.00 69.19 69 GLU A N 1
ATOM 530 C CA . GLU A 1 69 ? -13.900 9.523 0.148 1.00 69.19 69 GLU A CA 1
ATOM 531 C C . GLU A 1 69 ? -14.855 9.775 1.324 1.00 69.19 69 GLU A C 1
ATOM 533 O O . GLU A 1 69 ? -15.304 10.894 1.547 1.00 69.19 69 GLU A O 1
ATOM 538 N N . SER A 1 70 ? -15.138 8.734 2.107 1.00 79.81 70 SER A N 1
ATOM 539 C CA . SER A 1 70 ? -15.932 8.808 3.329 1.00 79.81 70 SER A CA 1
ATOM 540 C C . SER A 1 70 ? -15.136 9.270 4.556 1.00 79.81 70 SER A C 1
ATOM 542 O O . SER A 1 70 ? -15.701 9.336 5.644 1.00 79.81 70 SER A O 1
ATOM 544 N N . SER A 1 71 ? -13.838 9.566 4.439 1.00 85.19 71 SER A N 1
ATOM 545 C CA . SER A 1 71 ? -13.033 9.998 5.581 1.00 85.19 71 SER A CA 1
ATOM 546 C C . SER A 1 71 ? -13.282 11.464 5.960 1.00 85.19 71 SER A C 1
ATOM 548 O O . SER A 1 71 ? -13.380 12.335 5.099 1.00 85.19 71 SER A O 1
ATOM 550 N N . LYS A 1 72 ? -13.288 11.761 7.266 1.00 89.56 72 LYS A N 1
ATOM 551 C CA . LYS A 1 72 ? -13.246 13.139 7.794 1.00 89.56 72 LYS A CA 1
ATOM 552 C C . LYS A 1 72 ? -11.874 13.420 8.396 1.00 89.56 72 LYS A C 1
ATOM 554 O O . LYS A 1 72 ? -11.304 12.557 9.070 1.00 89.56 72 LYS A O 1
ATOM 559 N N . HIS A 1 73 ? -11.340 14.617 8.164 1.00 89.19 73 HIS A N 1
ATOM 560 C CA . HIS A 1 73 ? -9.983 14.979 8.573 1.00 89.19 73 HIS A CA 1
ATOM 561 C C . HIS A 1 73 ? -9.984 16.183 9.508 1.00 89.19 73 HIS A C 1
ATOM 563 O O . HIS A 1 73 ? -10.551 17.229 9.204 1.00 89.19 73 HIS A O 1
ATOM 569 N N . PHE A 1 74 ? -9.288 16.036 10.630 1.00 90.94 74 PHE A N 1
ATOM 570 C CA . PHE A 1 74 ? -9.169 17.044 11.675 1.00 90.94 74 PHE A CA 1
ATOM 571 C C . PHE A 1 74 ? -7.697 17.382 11.873 1.00 90.94 74 PHE A C 1
ATOM 573 O O . PHE A 1 74 ? -6.868 16.478 12.013 1.00 90.94 74 PHE A O 1
ATOM 580 N N . ARG A 1 75 ? -7.359 18.672 11.907 1.00 87.94 75 ARG A N 1
ATOM 581 C CA . ARG A 1 75 ? -5.990 19.144 12.158 1.00 87.94 75 ARG A CA 1
ATOM 582 C C . ARG A 1 75 ? -5.939 19.977 13.424 1.00 87.94 75 ARG A C 1
ATOM 584 O O . ARG A 1 75 ? -6.780 20.844 13.644 1.00 87.94 75 ARG A O 1
ATOM 591 N N . PHE A 1 76 ? -4.920 19.748 14.248 1.00 87.88 76 PHE A N 1
ATOM 592 C CA . PHE A 1 76 ? -4.601 20.648 15.351 1.00 87.88 76 PHE A CA 1
ATOM 593 C C . PHE A 1 76 ? -3.149 20.502 15.817 1.00 87.88 76 PHE A C 1
ATOM 595 O O . PHE A 1 76 ? -2.494 19.488 15.590 1.00 87.88 76 PHE A O 1
ATOM 602 N N . VAL A 1 77 ? -2.635 21.536 16.482 1.00 80.56 77 VAL A N 1
ATOM 603 C CA . VAL A 1 77 ? -1.271 21.556 17.028 1.00 80.56 77 VAL A CA 1
ATOM 604 C C . VAL A 1 77 ? -1.320 21.197 18.511 1.00 80.56 77 VAL A C 1
ATOM 606 O O . VAL A 1 77 ? -2.049 21.825 19.287 1.00 80.56 77 VAL A O 1
ATOM 609 N N . SER A 1 78 ? -0.542 20.198 18.935 1.00 74.50 78 SER A N 1
ATOM 610 C CA . SER A 1 78 ? -0.379 19.912 20.360 1.00 74.50 78 SER A CA 1
ATOM 611 C C . SER A 1 78 ? 0.416 21.063 20.996 1.00 74.50 78 SER A C 1
ATOM 613 O O . SER A 1 78 ? 1.563 21.278 20.631 1.00 74.50 78 SER A O 1
ATOM 615 N N . LYS A 1 79 ? -0.217 21.851 21.876 1.00 64.12 79 LYS A N 1
ATOM 616 C CA . LYS A 1 79 ? 0.290 23.106 22.481 1.00 64.12 79 LYS A CA 1
ATOM 617 C C . LYS A 1 79 ? 1.827 23.251 22.634 1.00 64.12 79 LYS A C 1
ATOM 619 O O . LYS A 1 79 ? 2.481 22.401 23.226 1.00 64.12 79 LYS A O 1
ATOM 624 N N . LYS A 1 80 ? 2.288 24.471 22.305 1.00 51.25 80 LYS A N 1
ATOM 625 C CA . LYS A 1 80 ? 3.583 25.136 22.583 1.00 51.25 80 LYS A CA 1
ATOM 626 C C . LYS A 1 80 ? 4.811 24.658 21.797 1.00 51.25 80 LYS A C 1
ATOM 628 O O . LYS A 1 80 ? 5.920 24.693 22.320 1.00 51.25 80 LYS A O 1
ATOM 633 N N . THR A 1 81 ? 4.638 24.316 20.529 1.00 50.97 81 THR A N 1
ATOM 634 C CA . THR A 1 81 ? 5.715 24.448 19.541 1.00 50.97 81 THR A CA 1
ATOM 635 C C . THR A 1 81 ? 5.790 25.889 19.037 1.00 50.97 81 THR A C 1
ATOM 637 O O . THR A 1 81 ? 4.786 26.607 19.033 1.00 50.97 81 THR A O 1
ATOM 640 N N . ALA A 1 82 ? 7.005 26.363 18.739 1.00 53.06 82 ALA A N 1
ATOM 641 C CA . ALA A 1 82 ? 7.206 27.670 18.117 1.00 53.06 82 ALA A CA 1
ATOM 642 C C . ALA A 1 82 ? 6.362 27.744 16.836 1.00 53.06 82 ALA A C 1
ATOM 644 O O . ALA A 1 82 ? 6.187 26.720 16.181 1.00 53.06 82 ALA A O 1
ATOM 645 N N . ALA A 1 83 ? 5.844 28.925 16.487 1.00 56.66 83 ALA A N 1
ATOM 646 C CA . ALA A 1 83 ? 4.960 29.104 15.327 1.00 56.66 83 ALA A CA 1
ATOM 647 C C . ALA A 1 83 ? 5.551 28.553 14.010 1.00 56.66 83 ALA A C 1
ATOM 649 O O . ALA A 1 83 ? 4.796 28.210 13.106 1.00 56.66 83 ALA A O 1
ATOM 650 N N . ASP A 1 84 ? 6.877 28.402 13.954 1.00 59.56 84 ASP A N 1
ATOM 651 C CA . ASP A 1 84 ? 7.627 27.959 12.781 1.00 59.56 84 ASP A CA 1
ATOM 652 C C . ASP A 1 84 ? 8.004 26.462 12.805 1.00 59.56 84 ASP A C 1
ATOM 654 O O . ASP A 1 84 ? 8.594 25.966 11.849 1.00 59.56 84 ASP A O 1
ATOM 658 N N . SER A 1 85 ? 7.690 25.719 13.875 1.00 65.81 85 SER A N 1
ATOM 659 C CA . SER A 1 85 ? 7.990 24.284 13.972 1.00 65.81 85 SER A CA 1
ATOM 660 C C . SER A 1 85 ? 6.738 23.450 13.704 1.00 65.81 85 SER A C 1
ATOM 662 O O . SER A 1 85 ? 5.723 23.577 14.392 1.00 65.81 85 SER A O 1
ATOM 664 N N . SER A 1 86 ? 6.822 22.564 12.708 1.00 69.88 86 SER A N 1
ATOM 665 C CA . SER A 1 86 ? 5.769 21.584 12.405 1.00 69.88 86 SER A CA 1
ATOM 666 C C . SER A 1 86 ? 5.660 20.460 13.446 1.00 69.88 86 SER A C 1
ATOM 668 O O . SER A 1 86 ? 4.738 19.642 13.383 1.00 69.88 86 SER A O 1
ATOM 670 N N . ASP A 1 87 ? 6.563 20.431 14.428 1.00 77.75 87 ASP A N 1
ATOM 671 C CA . ASP A 1 87 ? 6.593 19.418 15.472 1.00 77.75 87 ASP A CA 1
ATOM 672 C C . ASP A 1 87 ? 5.292 19.443 16.282 1.00 77.75 87 ASP A C 1
ATOM 674 O O . ASP A 1 87 ? 4.748 20.487 16.664 1.00 77.75 87 ASP A O 1
ATOM 678 N N . GLY A 1 88 ? 4.764 18.255 16.569 1.00 84.38 88 GLY A N 1
ATOM 679 C CA . GLY A 1 88 ? 3.551 18.116 17.367 1.00 84.38 88 GLY A CA 1
ATOM 680 C C . GLY A 1 88 ? 2.258 18.496 16.644 1.00 84.38 88 GLY A C 1
ATOM 681 O O . GLY A 1 88 ? 1.206 18.504 17.291 1.00 84.38 88 GLY A O 1
ATOM 682 N N . VAL A 1 89 ? 2.289 18.753 15.330 1.00 90.69 89 VAL A N 1
ATOM 683 C CA . VAL A 1 89 ? 1.071 18.737 14.506 1.00 90.69 89 VAL A CA 1
ATOM 684 C C . VAL A 1 89 ? 0.455 17.344 14.585 1.00 90.69 89 VAL A C 1
ATOM 686 O O . VAL A 1 89 ? 1.134 16.340 14.362 1.00 90.69 89 VAL A O 1
ATOM 689 N N . ILE A 1 90 ? -0.836 17.292 14.907 1.00 93.00 90 ILE A N 1
ATOM 690 C CA . ILE A 1 90 ? -1.633 16.073 14.928 1.00 93.00 90 ILE A CA 1
ATOM 691 C C . ILE A 1 90 ? -2.726 16.184 13.869 1.00 93.00 90 ILE A C 1
ATOM 693 O O . ILE A 1 90 ? -3.461 17.173 13.801 1.00 93.00 90 ILE A O 1
ATOM 697 N N . ILE A 1 91 ? -2.829 15.143 13.050 1.00 93.06 91 ILE A N 1
ATOM 698 C CA . ILE A 1 91 ? -3.905 14.955 12.084 1.00 93.06 91 ILE A CA 1
ATOM 699 C C . ILE A 1 91 ? -4.669 13.706 12.487 1.00 93.06 91 ILE A C 1
ATOM 701 O O . ILE A 1 91 ? -4.091 12.623 12.581 1.00 93.06 91 ILE A O 1
ATOM 705 N N . VAL A 1 92 ? -5.970 13.849 12.698 1.00 94.19 92 VAL A N 1
ATOM 706 C CA . VAL A 1 92 ? -6.868 12.723 12.941 1.00 94.19 92 VAL A CA 1
ATOM 707 C C . VAL A 1 92 ? -7.707 12.507 11.694 1.00 94.19 92 VAL A C 1
ATOM 709 O O . VAL A 1 92 ? -8.302 13.442 11.169 1.00 94.19 92 VAL A O 1
ATOM 712 N N . THR A 1 93 ? -7.734 11.273 11.209 1.00 93.38 93 THR A N 1
ATOM 713 C CA . THR A 1 93 ? -8.617 10.833 10.135 1.00 93.38 93 THR A CA 1
ATOM 714 C C . THR A 1 93 ? -9.596 9.837 10.710 1.00 93.38 93 THR A C 1
ATOM 716 O O . THR A 1 93 ? -9.190 8.782 11.190 1.00 93.38 93 THR A O 1
ATOM 719 N N . GLU A 1 94 ? -10.871 10.170 10.650 1.00 93.88 94 GLU A N 1
ATOM 720 C CA . GLU A 1 94 ? -11.947 9.235 10.930 1.00 93.88 94 GLU A CA 1
ATOM 721 C C . GLU A 1 94 ? -12.351 8.545 9.630 1.00 93.88 94 GLU A C 1
ATOM 723 O O . GLU A 1 94 ? -12.567 9.210 8.617 1.00 93.88 94 GLU A O 1
ATOM 728 N N . HIS A 1 95 ? -12.433 7.219 9.653 1.00 89.31 95 HIS A N 1
ATOM 729 C CA . HIS A 1 95 ? -12.843 6.402 8.515 1.00 89.31 95 HIS A CA 1
ATOM 730 C C . HIS A 1 95 ? -14.277 5.950 8.723 1.00 89.31 95 HIS A C 1
ATOM 732 O O . HIS A 1 95 ? -14.590 5.380 9.766 1.00 89.31 95 HIS A O 1
ATOM 738 N N . TYR A 1 96 ? -15.132 6.186 7.735 1.00 89.56 96 TYR A N 1
ATOM 739 C CA . TYR A 1 96 ? -16.551 5.847 7.787 1.00 89.56 96 TYR A CA 1
ATOM 740 C C . TYR A 1 96 ? -16.892 4.820 6.713 1.00 89.56 96 TYR A C 1
ATOM 742 O O . TYR A 1 96 ? -16.274 4.794 5.645 1.00 89.56 96 TYR A O 1
ATOM 750 N N . GLN A 1 97 ? -17.908 4.001 6.971 1.00 84.44 97 GLN A N 1
ATOM 751 C CA . GLN A 1 97 ? -18.416 3.024 6.015 1.00 84.44 97 GLN A CA 1
ATOM 752 C C . GLN A 1 97 ? -19.900 3.286 5.750 1.00 84.44 97 GLN A C 1
ATOM 754 O O . GLN A 1 97 ? -20.725 3.256 6.659 1.00 84.44 97 GLN A O 1
ATOM 759 N N . GLY A 1 98 ? -20.250 3.527 4.485 1.00 83.62 98 GLY A N 1
ATOM 760 C CA . GLY A 1 98 ? -21.626 3.836 4.097 1.00 83.62 98 GLY A CA 1
ATOM 761 C C . GLY A 1 98 ? -22.089 5.208 4.597 1.00 83.62 98 GLY A C 1
ATOM 762 O O . GLY A 1 98 ? -21.344 6.180 4.520 1.00 83.62 98 GLY A O 1
ATOM 763 N N . GLN A 1 99 ? -23.339 5.283 5.060 1.00 82.00 99 GLN A N 1
ATOM 764 C CA . GLN A 1 99 ? -23.976 6.518 5.547 1.00 82.00 99 GLN A CA 1
ATOM 765 C C . GLN A 1 99 ? -24.000 6.632 7.082 1.00 82.00 99 GLN A C 1
ATOM 767 O O . GLN A 1 99 ? -24.683 7.505 7.612 1.00 82.00 99 GLN A O 1
ATOM 772 N N . ASP A 1 100 ? -23.307 5.743 7.800 1.00 85.50 100 ASP A N 1
ATOM 773 C CA . ASP A 1 100 ? -23.218 5.823 9.260 1.00 85.50 100 ASP A CA 1
ATOM 774 C C . ASP A 1 100 ? -22.373 7.041 9.668 1.00 85.50 100 ASP A C 1
ATOM 776 O O . ASP A 1 100 ? -21.356 7.336 9.041 1.00 85.50 100 ASP A O 1
ATOM 780 N N . ASP A 1 101 ? -22.790 7.741 10.724 1.00 89.12 101 ASP A N 1
ATOM 781 C CA . ASP A 1 101 ? -22.023 8.835 11.338 1.00 89.12 101 ASP A CA 1
ATOM 782 C C . ASP A 1 101 ? -21.110 8.327 12.471 1.00 89.12 101 ASP A C 1
ATOM 784 O O . ASP A 1 101 ? -20.486 9.098 13.201 1.00 89.12 101 ASP A O 1
ATOM 788 N N . THR A 1 102 ? -21.000 7.007 12.607 1.00 91.31 102 THR A N 1
ATOM 789 C CA . THR A 1 102 ? -20.039 6.336 13.474 1.00 91.31 102 THR A CA 1
ATOM 790 C C . THR A 1 102 ? -18.810 5.938 12.657 1.00 91.31 102 THR A C 1
ATOM 792 O O . THR A 1 102 ? -18.933 5.159 11.707 1.00 91.31 102 THR A O 1
ATOM 795 N N . PRO A 1 103 ? -17.603 6.416 13.007 1.00 93.12 103 PRO A N 1
ATOM 796 C CA . PRO A 1 103 ? -16.402 5.958 12.331 1.00 93.12 103 PRO A CA 1
ATOM 797 C C . PRO A 1 103 ? -16.149 4.484 12.656 1.00 93.12 103 PRO A C 1
ATOM 799 O O . PRO A 1 103 ? -16.261 4.069 13.807 1.00 93.12 103 PRO A O 1
ATOM 802 N N . VAL A 1 104 ? -15.753 3.701 11.656 1.00 91.19 104 VAL A N 1
ATOM 803 C CA . VAL A 1 104 ? -15.332 2.302 11.834 1.00 91.19 104 VAL A CA 1
ATOM 804 C C . VAL A 1 104 ? -13.901 2.208 12.364 1.00 91.19 104 VAL A C 1
ATOM 806 O O . VAL A 1 104 ? -13.551 1.260 13.070 1.00 91.19 104 VAL A O 1
ATOM 809 N N . ALA A 1 105 ? -13.080 3.215 12.067 1.00 91.81 105 ALA A N 1
ATOM 810 C CA . ALA A 1 105 ? -11.696 3.287 12.502 1.00 91.81 105 ALA A CA 1
ATOM 811 C C . ALA A 1 105 ? -11.195 4.733 12.560 1.00 91.81 105 ALA A C 1
ATOM 813 O O . ALA A 1 105 ? -11.764 5.640 11.949 1.00 91.81 105 ALA A O 1
ATOM 814 N N . ILE A 1 106 ? -10.101 4.953 13.287 1.00 93.69 106 ILE A N 1
ATOM 815 C CA . ILE A 1 106 ? -9.506 6.277 13.482 1.00 93.69 106 ILE A CA 1
ATOM 816 C C . ILE A 1 106 ? -7.997 6.175 13.277 1.00 93.69 106 ILE A C 1
ATOM 818 O O . ILE A 1 106 ? -7.324 5.401 13.946 1.00 93.69 106 ILE A O 1
ATOM 822 N N . THR A 1 107 ? -7.427 6.980 12.384 1.00 93.50 107 THR A N 1
ATOM 823 C CA . THR A 1 107 ? -5.972 7.127 12.249 1.00 93.50 107 THR A CA 1
ATOM 824 C C . THR A 1 107 ? -5.531 8.449 12.850 1.00 93.50 107 THR A C 1
ATOM 826 O O . THR A 1 107 ? -5.893 9.506 12.343 1.00 93.50 107 THR A O 1
ATOM 829 N N . ALA A 1 108 ? -4.678 8.404 13.866 1.00 94.56 108 ALA A N 1
ATOM 830 C CA . ALA A 1 108 ? -3.994 9.581 14.380 1.00 94.56 108 ALA A CA 1
ATOM 831 C C . ALA A 1 108 ? -2.561 9.619 13.852 1.00 94.56 108 ALA A C 1
ATOM 833 O O . ALA A 1 108 ? -1.814 8.657 14.013 1.00 94.56 108 ALA A O 1
ATOM 834 N N . ARG A 1 109 ? -2.168 10.733 13.240 1.00 93.00 109 ARG A N 1
ATOM 835 C CA . ARG A 1 109 ? -0.809 11.001 12.762 1.00 93.00 109 ARG A CA 1
ATOM 836 C C . ARG A 1 109 ? -0.241 12.154 13.561 1.00 93.00 109 ARG A C 1
ATOM 838 O O . ARG A 1 109 ? -0.939 13.141 13.771 1.00 93.00 109 ARG A O 1
ATOM 845 N N . ARG A 1 110 ? 1.010 12.047 13.984 1.00 93.25 110 ARG A N 1
ATOM 846 C CA . ARG A 1 110 ? 1.736 13.099 14.685 1.00 93.25 110 ARG A CA 1
ATOM 847 C C . ARG A 1 110 ? 3.078 13.320 14.004 1.00 93.25 110 ARG A C 1
ATOM 849 O O . ARG A 1 110 ? 3.835 12.364 13.844 1.00 93.25 110 ARG A O 1
ATOM 856 N N . LYS A 1 111 ? 3.372 14.569 13.644 1.00 91.81 111 LYS A N 1
ATOM 857 C CA . LYS A 1 111 ? 4.713 14.971 13.214 1.00 91.81 111 LYS A CA 1
ATOM 858 C C . LYS A 1 111 ? 5.625 14.941 14.438 1.00 91.81 111 LYS A C 1
ATOM 860 O O . LYS A 1 111 ? 5.354 15.616 15.441 1.00 91.81 111 LYS A O 1
ATOM 865 N N . MET A 1 112 ? 6.622 14.072 14.395 1.00 90.06 112 MET A N 1
ATOM 866 C CA . MET A 1 112 ? 7.630 13.930 15.439 1.00 90.06 112 MET A CA 1
ATOM 867 C C . MET A 1 112 ? 8.781 14.903 15.171 1.00 90.06 112 MET A C 1
ATOM 869 O O . MET A 1 112 ? 8.777 15.593 14.158 1.00 90.06 112 MET A O 1
ATOM 873 N N . ALA A 1 113 ? 9.732 14.981 16.102 1.00 88.44 113 ALA A N 1
ATOM 874 C CA . ALA A 1 113 ? 10.930 15.789 15.909 1.00 88.44 113 ALA A CA 1
ATOM 875 C C . ALA A 1 113 ? 11.740 15.292 14.700 1.00 88.44 113 ALA A C 1
ATOM 877 O O . ALA A 1 113 ? 11.761 14.085 14.432 1.00 88.44 113 ALA A O 1
ATOM 878 N N . ASP A 1 114 ? 12.431 16.218 14.038 1.00 88.00 114 ASP A N 1
ATOM 879 C CA . ASP A 1 114 ? 13.277 15.940 12.877 1.00 88.00 114 ASP A CA 1
ATOM 880 C C . ASP A 1 114 ? 14.214 14.742 13.112 1.00 88.00 114 ASP A C 1
ATOM 882 O O . ASP A 1 114 ? 14.922 14.652 14.122 1.00 88.00 114 ASP A O 1
ATOM 886 N N . GLY A 1 115 ? 14.233 13.816 12.153 1.00 85.56 115 GLY A N 1
ATOM 887 C CA . GLY A 1 115 ? 15.081 12.625 12.186 1.00 85.56 115 GLY A CA 1
ATOM 888 C C . GLY A 1 115 ? 14.493 11.419 12.926 1.00 85.56 115 GLY A C 1
ATOM 889 O O . GLY A 1 115 ? 15.163 10.386 13.009 1.00 85.56 115 GLY A O 1
ATOM 890 N N . PHE A 1 116 ? 13.271 11.513 13.458 1.00 86.50 116 PHE A N 1
ATOM 891 C CA . PHE A 1 116 ? 12.589 10.398 14.119 1.00 86.50 116 PHE A CA 1
ATOM 892 C C . PHE A 1 116 ? 12.308 9.219 13.174 1.00 86.50 116 PHE A C 1
ATOM 894 O O . PHE A 1 116 ? 12.576 8.067 13.522 1.00 86.50 116 PHE A O 1
ATOM 901 N N . ASP A 1 117 ? 11.763 9.491 11.990 1.00 81.81 117 ASP A N 1
ATOM 902 C CA . ASP A 1 117 ? 11.524 8.502 10.940 1.00 81.81 117 ASP A CA 1
ATOM 903 C C . ASP A 1 117 ? 11.642 9.153 9.551 1.00 81.81 117 ASP A C 1
ATOM 905 O O . ASP A 1 117 ? 10.628 9.402 8.889 1.00 81.81 117 ASP A O 1
ATOM 909 N N . PRO A 1 118 ? 12.873 9.405 9.063 1.00 80.12 118 PRO A N 1
ATOM 910 C CA . PRO A 1 118 ? 13.099 10.124 7.807 1.00 80.12 118 PRO A CA 1
ATOM 911 C C . PRO A 1 118 ? 12.438 9.475 6.585 1.00 80.12 118 PRO A C 1
ATOM 913 O O . PRO A 1 118 ? 12.198 10.134 5.578 1.00 80.12 118 PRO A O 1
ATOM 916 N N . GLN A 1 119 ? 12.143 8.172 6.652 1.00 74.50 11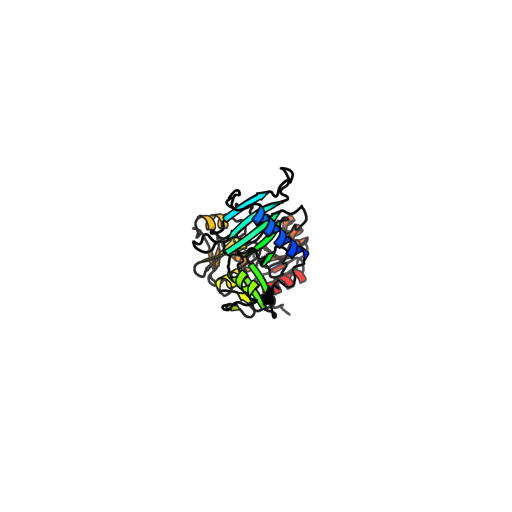9 GLN A N 1
ATOM 917 C CA . GLN A 1 119 ? 11.475 7.439 5.572 1.00 74.50 119 GLN A CA 1
ATOM 918 C C . GLN A 1 119 ? 9.989 7.790 5.453 1.00 74.50 119 GLN A C 1
ATOM 920 O O . GLN A 1 119 ? 9.422 7.665 4.370 1.00 74.50 119 GLN A O 1
ATOM 925 N N . ASN A 1 120 ? 9.381 8.241 6.549 1.00 77.44 120 ASN A N 1
ATOM 926 C CA . ASN A 1 120 ? 7.983 8.646 6.633 1.00 77.44 120 ASN A CA 1
ATOM 927 C C . ASN A 1 120 ? 7.849 10.157 6.871 1.00 77.44 120 ASN A C 1
ATOM 929 O O . ASN A 1 120 ? 6.835 10.598 7.410 1.00 77.44 120 ASN A O 1
ATOM 933 N N . ASP A 1 121 ? 8.865 10.948 6.497 1.00 85.44 121 ASP A N 1
ATOM 934 C CA . ASP A 1 121 ? 8.922 12.387 6.781 1.00 85.44 121 ASP A CA 1
ATOM 935 C C . ASP A 1 121 ? 8.649 12.667 8.273 1.00 85.44 121 ASP A C 1
ATOM 937 O O . ASP A 1 121 ? 7.827 13.499 8.633 1.00 85.44 121 ASP A O 1
ATOM 941 N N . ASP A 1 122 ? 9.249 11.888 9.174 1.00 88.94 122 ASP A N 1
ATOM 942 C CA . ASP A 1 122 ? 9.098 12.007 10.632 1.00 88.94 122 ASP A CA 1
ATOM 943 C C . ASP A 1 122 ? 7.647 11.927 11.150 1.00 88.94 122 ASP A C 1
ATOM 945 O O . ASP A 1 122 ? 7.356 12.244 12.308 1.00 88.94 122 ASP A O 1
ATOM 949 N N . TRP A 1 123 ? 6.708 11.458 10.325 1.00 90.06 123 TRP A N 1
ATOM 950 C CA . TRP A 1 123 ? 5.346 11.187 10.753 1.00 90.06 123 TRP A CA 1
ATOM 951 C C . TRP A 1 123 ? 5.268 9.836 11.445 1.00 90.06 123 TRP A C 1
ATOM 953 O O . TRP A 1 123 ? 5.567 8.784 10.878 1.00 90.06 123 TRP A O 1
ATOM 963 N N . HIS A 1 124 ? 4.765 9.858 12.673 1.00 90.75 124 HIS A N 1
ATOM 964 C CA . HIS A 1 124 ? 4.341 8.655 13.362 1.00 90.75 124 HIS A CA 1
ATOM 965 C C . HIS A 1 124 ? 2.821 8.554 13.319 1.00 90.75 124 HIS A C 1
ATOM 967 O O . HIS A 1 124 ? 2.121 9.5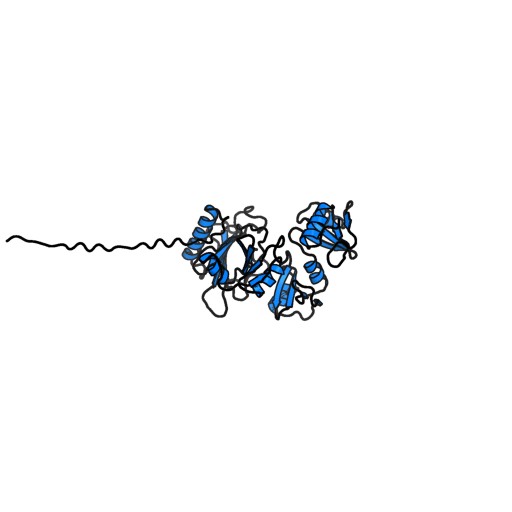25 13.608 1.00 90.75 124 HIS A O 1
ATOM 973 N N . TRP A 1 125 ? 2.294 7.383 12.976 1.00 91.88 125 TRP A N 1
ATOM 974 C CA . TRP A 1 125 ? 0.853 7.163 12.948 1.00 91.88 125 TRP A CA 1
ATOM 975 C C . TRP A 1 125 ? 0.448 5.951 13.769 1.00 91.88 125 TRP A C 1
ATOM 977 O O . TRP A 1 125 ? 1.170 4.959 13.850 1.00 91.88 125 TRP A O 1
ATOM 987 N N . VAL A 1 126 ? -0.736 6.049 14.365 1.00 93.31 126 VAL A N 1
ATOM 988 C CA . VAL A 1 126 ? -1.417 4.968 15.067 1.00 93.31 126 VAL A CA 1
ATOM 989 C C . VAL A 1 126 ? -2.819 4.855 14.499 1.00 93.31 126 VAL A C 1
ATOM 991 O O . VAL A 1 126 ? -3.535 5.848 14.359 1.00 93.31 126 VAL A O 1
ATOM 994 N N . HIS A 1 127 ? -3.194 3.637 14.155 1.00 92.25 127 HIS A N 1
ATOM 995 C CA . HIS A 1 127 ? -4.513 3.285 13.688 1.00 92.25 127 HIS A CA 1
ATOM 996 C C . HIS A 1 127 ? -5.264 2.574 14.813 1.00 92.25 127 HIS A C 1
ATOM 998 O O . HIS A 1 127 ? -4.749 1.628 15.415 1.00 92.25 127 HIS A O 1
ATOM 1004 N N . TYR A 1 128 ? -6.462 3.061 15.103 1.00 93.50 128 TYR A N 1
ATOM 1005 C CA . TYR A 1 128 ? -7.325 2.615 16.180 1.00 93.50 128 TYR A CA 1
ATOM 1006 C C . TYR A 1 128 ? -8.635 2.072 15.626 1.00 93.50 128 TYR A C 1
ATOM 1008 O O . TYR A 1 128 ? -9.148 2.559 14.616 1.00 93.50 128 TYR A O 1
ATOM 1016 N N . THR A 1 129 ? -9.224 1.131 16.353 1.00 91.56 129 THR A N 1
ATOM 1017 C CA . THR A 1 129 ? -10.654 0.838 16.229 1.00 91.56 129 THR A CA 1
ATOM 1018 C C . THR A 1 129 ? -11.487 2.064 16.618 1.00 91.56 129 THR A C 1
ATOM 1020 O O . THR A 1 129 ? -10.996 2.979 17.285 1.00 91.56 129 THR A O 1
ATOM 1023 N N . ALA A 1 130 ? -12.779 2.064 16.280 1.00 90.62 130 ALA A N 1
ATOM 1024 C CA . ALA A 1 130 ? -13.732 3.072 16.759 1.00 90.62 130 ALA A CA 1
ATOM 1025 C C . ALA A 1 130 ? -13.739 3.236 18.296 1.00 90.62 130 ALA A C 1
ATOM 1027 O O . ALA A 1 130 ? -14.005 4.320 18.813 1.00 90.62 130 ALA A O 1
ATOM 1028 N N . ALA A 1 131 ? -13.419 2.162 19.028 1.00 90.94 131 ALA A N 1
ATOM 1029 C CA . ALA A 1 131 ? -13.346 2.142 20.487 1.00 90.94 131 ALA A CA 1
ATOM 1030 C C . ALA A 1 131 ? -12.003 2.651 21.048 1.00 90.94 131 ALA A C 1
ATOM 1032 O O . ALA A 1 131 ? -11.859 2.772 22.265 1.00 90.94 131 ALA A O 1
ATOM 1033 N N . GLY A 1 132 ? -11.022 2.950 20.189 1.00 92.56 132 GLY A N 1
ATOM 1034 C CA . GLY A 1 132 ? -9.711 3.438 20.610 1.00 92.56 132 GLY A CA 1
ATOM 1035 C C . GLY A 1 132 ? -8.658 2.371 20.862 1.00 92.56 132 GLY A C 1
ATOM 1036 O O . GLY A 1 132 ? -7.623 2.658 21.460 1.00 92.56 132 GLY A O 1
ATOM 1037 N N . GLU A 1 133 ? -8.897 1.134 20.435 1.00 91.88 133 GLU A N 1
ATOM 1038 C CA . GLU A 1 133 ? -7.906 0.068 20.563 1.00 91.88 133 GLU A CA 1
ATOM 1039 C C . GLU A 1 133 ? -6.894 0.172 19.420 1.00 91.88 133 GLU A C 1
ATOM 1041 O O . GLU A 1 133 ? -7.270 0.168 18.250 1.00 91.88 133 GLU A O 1
ATOM 1046 N N . ALA A 1 134 ? -5.604 0.282 19.742 1.00 92.44 134 ALA A N 1
ATOM 1047 C CA . ALA A 1 134 ? -4.551 0.462 18.745 1.00 92.44 134 ALA A CA 1
ATOM 1048 C C . ALA A 1 134 ? -4.261 -0.836 17.974 1.00 92.44 134 ALA A C 1
ATOM 1050 O O . ALA A 1 134 ? -3.594 -1.739 18.488 1.00 92.44 134 ALA A O 1
ATOM 1051 N N . VAL A 1 135 ? -4.689 -0.895 16.714 1.00 89.81 135 VAL A N 1
ATOM 1052 C CA . VAL A 1 135 ? -4.557 -2.076 15.846 1.00 89.81 135 VAL A CA 1
ATOM 1053 C C . VAL A 1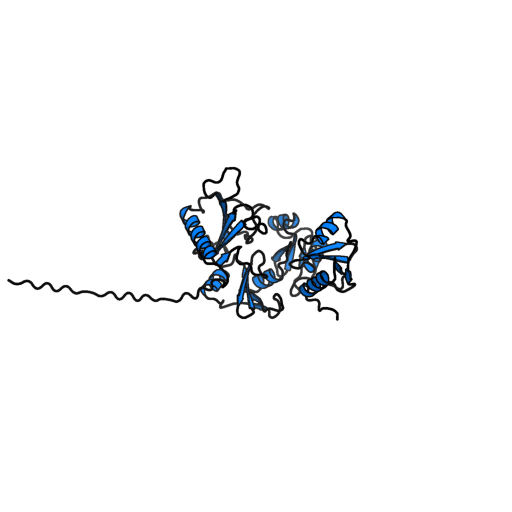 135 ? -3.268 -2.070 15.026 1.00 89.81 135 VAL A C 1
ATOM 1055 O O . VAL A 1 135 ? -2.645 -3.114 14.879 1.00 89.81 135 VAL A O 1
ATOM 1058 N N . ALA A 1 136 ? -2.798 -0.907 14.566 1.00 88.25 136 ALA A N 1
ATOM 1059 C CA . ALA A 1 136 ? -1.577 -0.796 13.763 1.00 88.25 136 ALA A CA 1
ATOM 1060 C C . ALA A 1 136 ? -0.823 0.509 14.046 1.00 88.25 136 ALA A C 1
ATOM 1062 O O . ALA A 1 136 ? -1.431 1.514 14.412 1.00 88.25 136 ALA A O 1
ATOM 1063 N N . THR A 1 137 ? 0.495 0.517 13.857 1.00 89.75 137 THR A N 1
ATOM 1064 C CA . THR A 1 137 ? 1.326 1.729 13.949 1.00 89.75 137 THR A CA 1
ATOM 1065 C C . THR A 1 137 ? 2.319 1.822 12.801 1.00 89.75 137 THR A C 1
ATOM 1067 O O . THR A 1 137 ? 2.687 0.807 12.213 1.00 89.75 137 THR A O 1
ATOM 1070 N N . SER A 1 138 ? 2.838 3.024 12.533 1.00 85.69 138 SER A N 1
ATOM 1071 C CA . SER A 1 138 ? 3.927 3.215 11.562 1.00 85.69 138 SER A CA 1
ATOM 1072 C C . SER A 1 138 ? 5.212 2.476 11.940 1.00 85.69 138 SER A C 1
ATOM 1074 O O . SER A 1 138 ? 6.068 2.233 11.091 1.00 85.69 138 SER A O 1
ATOM 1076 N N . ALA A 1 139 ? 5.343 2.096 13.211 1.00 83.94 139 ALA A N 1
ATOM 1077 C CA . ALA A 1 139 ? 6.476 1.338 13.706 1.00 83.94 139 ALA A CA 1
ATOM 1078 C C . ALA A 1 139 ? 6.299 -0.183 13.558 1.00 83.94 139 ALA A C 1
ATOM 1080 O O . ALA A 1 139 ? 7.264 -0.921 13.762 1.00 83.94 139 ALA A O 1
ATOM 1081 N N . ASP A 1 140 ? 5.111 -0.656 13.162 1.00 83.38 140 ASP A N 1
ATOM 1082 C CA . ASP A 1 140 ? 4.866 -2.061 12.839 1.00 83.38 140 ASP A CA 1
ATOM 1083 C C . ASP A 1 140 ? 5.526 -2.365 11.475 1.00 83.38 140 ASP A C 1
ATOM 1085 O O . ASP A 1 140 ? 4.909 -2.335 10.407 1.00 83.38 140 ASP A O 1
ATOM 1089 N N . ARG A 1 141 ? 6.844 -2.593 11.497 1.00 72.31 141 ARG A N 1
ATOM 1090 C CA . ARG A 1 141 ? 7.660 -2.831 10.300 1.00 72.31 141 ARG A CA 1
ATOM 1091 C C . ARG A 1 141 ? 7.596 -4.301 9.893 1.00 72.31 141 ARG A C 1
ATOM 1093 O O . ARG A 1 141 ? 8.467 -5.088 10.249 1.00 72.31 141 ARG A O 1
ATOM 1100 N N . SER A 1 142 ? 6.575 -4.664 9.122 1.00 83.62 142 SER A N 1
ATOM 1101 C CA . SER A 1 142 ? 6.617 -5.891 8.323 1.00 83.62 142 SER A CA 1
ATOM 1102 C C . SER A 1 142 ? 7.307 -5.608 6.983 1.00 83.62 142 SER A C 1
ATOM 1104 O O . SER A 1 142 ? 6.998 -4.594 6.351 1.00 83.62 142 SER A O 1
ATOM 1106 N N . PRO A 1 143 ? 8.196 -6.493 6.489 1.00 83.38 143 PRO A N 1
ATOM 1107 C CA . PRO A 1 143 ? 8.741 -6.381 5.131 1.00 83.38 143 PRO A CA 1
ATOM 1108 C C . PRO A 1 143 ? 7.652 -6.480 4.049 1.00 83.38 143 PRO A C 1
ATOM 1110 O O . PRO A 1 143 ? 7.898 -6.156 2.888 1.00 83.38 143 PRO A O 1
ATOM 1113 N N . TRP A 1 144 ? 6.447 -6.917 4.428 1.00 88.75 144 TRP A N 1
ATOM 1114 C CA . TRP A 1 144 ? 5.286 -7.067 3.557 1.00 88.75 144 TRP A CA 1
ATOM 1115 C C . TRP A 1 144 ? 4.293 -5.904 3.677 1.00 88.75 144 TRP A C 1
ATOM 1117 O O . TRP A 1 144 ? 3.280 -5.896 2.983 1.00 88.75 144 TRP A O 1
ATOM 1127 N N . SER A 1 145 ? 4.552 -4.920 4.545 1.00 87.38 145 SER A N 1
ATOM 1128 C CA . SER A 1 145 ? 3.671 -3.763 4.699 1.00 87.38 145 SER A CA 1
ATOM 1129 C C . SER A 1 145 ? 3.564 -2.984 3.387 1.00 87.38 145 SER A C 1
ATOM 1131 O O . SER A 1 145 ? 4.566 -2.649 2.753 1.00 87.38 145 SER A O 1
ATOM 1133 N N . LYS A 1 146 ? 2.330 -2.661 2.993 1.00 87.06 146 LYS A N 1
ATOM 1134 C CA . LYS A 1 146 ? 2.024 -1.805 1.842 1.00 87.06 146 LYS A CA 1
ATOM 1135 C C . LYS A 1 146 ? 1.149 -0.633 2.291 1.00 87.06 146 LYS A C 1
ATOM 1137 O O . LYS A 1 146 ? 0.346 -0.815 3.209 1.00 87.06 146 LYS A O 1
ATOM 1142 N N . PRO A 1 147 ? 1.256 0.552 1.659 1.00 82.19 147 PRO A N 1
ATOM 1143 C CA . PRO A 1 147 ? 0.369 1.670 1.964 1.00 82.19 147 PRO A CA 1
ATOM 1144 C C . PRO A 1 147 ? -1.096 1.242 1.857 1.00 82.19 147 PRO A C 1
ATOM 1146 O O . PRO A 1 147 ? -1.498 0.657 0.855 1.00 82.19 147 PRO A O 1
ATOM 1149 N N . GLY A 1 148 ? -1.882 1.511 2.897 1.00 83.44 148 GLY A N 1
ATOM 1150 C CA . GLY A 1 148 ? -3.294 1.120 2.939 1.00 83.44 148 GLY A CA 1
ATOM 1151 C C . GLY A 1 148 ? -3.611 -0.243 3.512 1.00 83.44 148 GLY A C 1
ATOM 1152 O O . GLY A 1 148 ? -4.786 -0.540 3.699 1.00 83.44 148 GLY A O 1
ATOM 1153 N N . PHE A 1 149 ? -2.597 -1.022 3.879 1.00 90.31 149 PHE A N 1
ATOM 1154 C CA . PHE A 1 149 ? -2.810 -2.353 4.419 1.00 90.31 149 PHE A CA 1
ATOM 1155 C C . PHE A 1 149 ? -2.121 -2.539 5.763 1.00 90.31 149 PHE A C 1
ATOM 1157 O O . PHE A 1 149 ? -1.006 -2.069 5.984 1.00 90.31 149 PHE A O 1
ATOM 1164 N N . SER A 1 150 ? -2.787 -3.279 6.643 1.00 89.62 150 SER A N 1
ATOM 1165 C CA . SER A 1 150 ? -2.169 -3.901 7.805 1.00 89.62 150 SER A CA 1
ATOM 1166 C C . SER A 1 150 ? -1.969 -5.378 7.500 1.00 89.62 150 SER A C 1
ATOM 1168 O O . SER A 1 150 ? -2.846 -6.021 6.916 1.00 89.62 150 SER A O 1
ATOM 1170 N N . VAL A 1 151 ? -0.797 -5.904 7.847 1.00 92.62 151 VAL A N 1
ATOM 1171 C CA . VAL A 1 151 ? -0.430 -7.286 7.549 1.00 92.62 151 VAL A CA 1
ATOM 1172 C C . VAL A 1 151 ? 0.056 -8.001 8.800 1.00 92.62 151 VAL A C 1
ATOM 1174 O O . VAL A 1 151 ? 0.779 -7.424 9.611 1.00 92.62 151 VAL A O 1
ATOM 1177 N N . PHE A 1 152 ? -0.315 -9.271 8.930 1.00 91.50 152 PHE A N 1
ATOM 1178 C CA . PHE A 1 152 ? 0.057 -10.123 10.056 1.00 91.50 152 PHE A CA 1
ATOM 1179 C C . PHE A 1 152 ? 0.557 -11.460 9.527 1.00 91.50 152 PHE A C 1
ATOM 1181 O O . PHE A 1 152 ? -0.088 -12.077 8.682 1.00 91.50 152 PHE A O 1
ATOM 1188 N N . GLU A 1 153 ? 1.701 -11.917 10.023 1.00 92.31 153 GLU A N 1
ATOM 1189 C CA . GLU A 1 153 ? 2.197 -13.256 9.722 1.00 92.31 153 GLU A CA 1
ATOM 1190 C C . GLU A 1 153 ? 1.748 -14.221 10.825 1.00 92.31 153 GLU A C 1
ATOM 1192 O O . GLU A 1 153 ? 2.064 -14.018 11.996 1.00 92.31 153 GLU A O 1
ATOM 1197 N N . GLN A 1 154 ? 0.994 -15.258 10.457 1.00 91.19 154 GLN A N 1
ATOM 1198 C CA . GLN A 1 154 ? 0.502 -16.284 11.377 1.00 91.19 154 GLN A CA 1
ATOM 1199 C C . GLN A 1 154 ? 0.554 -17.648 10.691 1.00 91.19 154 GLN A C 1
ATOM 1201 O O . GLN A 1 154 ? 0.031 -17.815 9.589 1.00 91.19 154 GLN A O 1
ATOM 1206 N N . ASP A 1 155 ? 1.204 -18.622 11.330 1.00 90.75 155 ASP A N 1
ATOM 1207 C CA . ASP A 1 155 ? 1.351 -19.997 10.828 1.00 90.75 155 ASP A CA 1
ATOM 1208 C C . ASP A 1 155 ? 1.942 -20.082 9.405 1.00 90.75 155 ASP A C 1
ATOM 1210 O O . ASP A 1 155 ? 1.512 -20.890 8.579 1.00 90.75 155 ASP A O 1
ATOM 1214 N N . GLY A 1 156 ? 2.904 -19.205 9.088 1.00 91.75 156 GLY A N 1
ATOM 1215 C CA . GLY A 1 156 ? 3.511 -19.118 7.753 1.00 91.75 156 GLY A CA 1
ATOM 1216 C C . GLY A 1 156 ? 2.550 -18.609 6.672 1.00 91.75 156 GLY A C 1
ATOM 1217 O O . GLY A 1 156 ? 2.705 -18.934 5.493 1.00 91.75 156 GLY A O 1
ATOM 1218 N N . ARG A 1 157 ? 1.517 -17.857 7.062 1.00 95.19 157 ARG A N 1
ATOM 1219 C CA . ARG A 1 157 ? 0.538 -17.228 6.170 1.00 95.19 157 ARG A CA 1
ATOM 1220 C C . ARG A 1 157 ? 0.504 -15.730 6.416 1.00 95.19 157 ARG A C 1
ATOM 1222 O O . ARG A 1 157 ? 0.636 -15.286 7.554 1.00 95.19 157 ARG A O 1
ATOM 1229 N N . LEU A 1 158 ? 0.260 -14.971 5.354 1.00 95.56 158 LEU A N 1
ATOM 1230 C CA . LEU A 1 158 ? 0.130 -13.525 5.417 1.00 95.56 158 LEU A CA 1
ATOM 1231 C C . LEU A 1 158 ? -1.345 -13.146 5.457 1.00 95.56 158 LEU A C 1
ATOM 1233 O O . LEU A 1 158 ? -2.031 -13.232 4.440 1.00 95.56 158 LEU A O 1
ATOM 1237 N N . TRP A 1 159 ? -1.832 -12.714 6.610 1.00 96.25 159 TRP A N 1
ATOM 1238 C CA . TRP A 1 159 ? -3.108 -12.024 6.706 1.00 96.25 159 TRP A CA 1
ATOM 1239 C C . TRP A 1 159 ? -2.953 -10.573 6.279 1.00 96.25 159 TRP A C 1
ATOM 1241 O O . TRP A 1 159 ? -1.980 -9.914 6.642 1.00 96.25 159 TRP A O 1
ATOM 1251 N N . VAL A 1 160 ? -3.918 -10.085 5.513 1.00 95.69 160 VAL A N 1
ATOM 1252 C CA . VAL A 1 160 ? -3.928 -8.749 4.934 1.00 95.69 160 VAL A CA 1
ATOM 1253 C C . VAL A 1 160 ? -5.290 -8.120 5.172 1.00 95.69 160 VAL A C 1
ATOM 1255 O O . VAL A 1 160 ? -6.318 -8.712 4.846 1.00 95.69 160 VAL A O 1
ATOM 1258 N N . PHE A 1 161 ? -5.284 -6.893 5.677 1.00 94.00 161 PHE A N 1
ATOM 1259 C CA . PHE A 1 161 ? -6.484 -6.112 5.937 1.00 94.00 161 PHE A CA 1
ATOM 1260 C C . PHE A 1 161 ? -6.341 -4.726 5.334 1.00 94.00 161 PHE A C 1
ATOM 1262 O O . PHE A 1 161 ? -5.299 -4.089 5.497 1.00 94.00 161 PHE A O 1
ATOM 1269 N N . ASP A 1 162 ? -7.396 -4.246 4.682 1.00 90.62 162 ASP A N 1
ATOM 1270 C CA . ASP A 1 162 ? -7.549 -2.815 4.456 1.00 90.62 162 ASP A CA 1
ATOM 1271 C C . ASP A 1 162 ? -7.811 -2.163 5.818 1.00 90.62 162 ASP A C 1
ATOM 1273 O O . ASP A 1 162 ? -8.700 -2.566 6.567 1.00 90.62 162 ASP A O 1
ATOM 1277 N N . ILE A 1 163 ? -6.992 -1.182 6.160 1.00 86.06 163 ILE A N 1
ATOM 1278 C CA . ILE A 1 163 ? -7.086 -0.471 7.437 1.00 86.06 163 ILE A CA 1
ATOM 1279 C C . ILE A 1 163 ? -8.337 0.401 7.538 1.00 86.06 163 ILE A C 1
ATOM 1281 O O . ILE A 1 163 ? -8.784 0.699 8.632 1.00 86.06 163 ILE A O 1
ATOM 1285 N N . ALA A 1 164 ? -8.961 0.793 6.431 1.00 83.06 164 ALA A N 1
ATOM 1286 C CA . ALA A 1 164 ? -10.222 1.525 6.490 1.00 83.06 164 ALA A CA 1
ATOM 1287 C C . ALA A 1 164 ? -11.434 0.612 6.764 1.00 83.06 164 ALA A C 1
ATOM 1289 O O . ALA A 1 164 ? -12.562 1.105 6.804 1.00 83.06 164 ALA A O 1
ATOM 1290 N N . ARG A 1 165 ? -11.234 -0.705 6.931 1.00 87.44 165 ARG A N 1
ATOM 1291 C CA . ARG A 1 165 ? -12.316 -1.684 7.067 1.00 87.44 165 ARG A CA 1
ATOM 1292 C C . ARG A 1 165 ? -12.409 -2.299 8.480 1.00 87.44 165 ARG A C 1
ATOM 1294 O O . ARG A 1 165 ? -11.384 -2.538 9.124 1.00 87.44 165 ARG A O 1
ATOM 1301 N N . PRO A 1 166 ? -13.630 -2.565 8.987 1.00 86.94 166 PRO A N 1
ATOM 1302 C CA . PRO A 1 166 ? -13.853 -3.030 10.361 1.00 86.94 166 PRO A CA 1
ATOM 1303 C C . PRO A 1 166 ? -13.315 -4.441 10.643 1.00 86.94 166 PRO A C 1
ATOM 1305 O O . PRO A 1 166 ? -13.055 -4.781 11.798 1.00 86.94 166 PRO A O 1
ATOM 1308 N N . GLU A 1 167 ? -13.106 -5.265 9.617 1.00 92.56 167 GLU A N 1
ATOM 1309 C CA . GLU A 1 167 ? -12.620 -6.640 9.747 1.00 92.56 167 GLU A CA 1
ATOM 1310 C C . GLU A 1 167 ? -11.226 -6.705 10.385 1.00 92.56 167 GLU A C 1
ATOM 1312 O O . GLU A 1 167 ? -10.898 -7.690 11.046 1.00 92.56 167 GLU A O 1
ATOM 1317 N N . LEU A 1 168 ? -10.419 -5.644 10.264 1.00 90.31 168 LEU A N 1
ATOM 1318 C CA . LEU A 1 168 ? -9.151 -5.534 10.985 1.00 90.31 168 LEU A CA 1
ATOM 1319 C C . LEU A 1 168 ? -9.364 -5.550 12.506 1.00 90.31 168 LEU A C 1
ATOM 1321 O O . LEU A 1 168 ? -8.655 -6.253 13.225 1.00 90.31 168 LEU A O 1
ATOM 1325 N N . ALA A 1 169 ? -10.351 -4.802 13.005 1.00 87.12 169 ALA A N 1
ATOM 1326 C CA . ALA A 1 169 ? -10.672 -4.760 14.429 1.00 87.12 169 ALA A CA 1
ATOM 1327 C C . ALA A 1 169 ? -11.177 -6.122 14.924 1.00 87.12 169 ALA A C 1
ATOM 1329 O O . ALA A 1 169 ? -10.761 -6.600 15.981 1.00 87.12 169 ALA A O 1
ATOM 1330 N N . GLU A 1 170 ? -12.034 -6.775 14.133 1.00 90.00 170 GLU A N 1
ATOM 1331 C CA . GLU A 1 170 ? -12.513 -8.123 14.436 1.00 90.00 170 GLU A CA 1
ATOM 1332 C C . GLU A 1 170 ? -11.353 -9.124 14.514 1.00 90.00 170 GLU A C 1
ATOM 1334 O O . GLU A 1 170 ? -11.268 -9.891 15.476 1.00 90.00 170 GLU A O 1
ATOM 1339 N N . PHE A 1 171 ? -10.434 -9.083 13.546 1.00 91.50 171 PHE A N 1
ATOM 1340 C CA . PHE A 1 171 ? -9.261 -9.948 13.530 1.00 91.50 171 PHE A CA 1
ATOM 1341 C C . PHE A 1 171 ? -8.339 -9.698 14.726 1.00 91.50 171 PHE A C 1
ATOM 1343 O O . PHE A 1 171 ? -7.932 -10.650 15.381 1.00 91.50 171 PHE A O 1
ATOM 1350 N N . VAL A 1 172 ? -8.050 -8.442 15.073 1.00 86.81 172 VAL A N 1
ATOM 1351 C CA . VAL A 1 172 ? -7.207 -8.122 16.241 1.00 86.81 172 VAL A CA 1
ATOM 1352 C C . VAL A 1 172 ? -7.865 -8.559 17.559 1.00 86.81 172 VAL A C 1
ATOM 1354 O O . VAL A 1 172 ? -7.180 -8.922 18.516 1.00 86.81 172 VAL A O 1
ATOM 1357 N N . SER A 1 173 ? -9.197 -8.570 17.622 1.00 85.62 173 SER A N 1
ATOM 1358 C CA . SER A 1 173 ? -9.930 -9.032 18.803 1.00 85.62 173 SER A CA 1
ATOM 1359 C C . SER A 1 173 ? -9.965 -10.562 18.925 1.00 85.62 173 SER A C 1
ATOM 1361 O O . SER A 1 173 ? -9.823 -11.098 20.025 1.00 85.62 173 SER A O 1
ATOM 1363 N N . LYS A 1 174 ? -10.169 -11.272 17.808 1.00 89.00 174 LYS A N 1
ATOM 1364 C CA . LYS A 1 174 ? -10.448 -12.721 17.795 1.00 89.00 174 LYS A CA 1
ATOM 1365 C C . LYS A 1 174 ? -9.261 -13.592 17.375 1.00 89.00 174 LYS A C 1
ATOM 1367 O O . LYS A 1 174 ? -9.266 -14.784 17.660 1.00 89.00 174 LYS A O 1
ATOM 1372 N N . GLY A 1 175 ? -8.279 -13.026 16.681 1.00 86.62 175 GLY A N 1
ATOM 1373 C CA . GLY A 1 175 ? -7.139 -13.721 16.073 1.00 86.62 175 GLY A CA 1
ATOM 1374 C C . GLY A 1 175 ? -7.443 -14.452 14.757 1.00 86.62 175 GLY A C 1
ATOM 1375 O O . GLY A 1 175 ? -6.520 -14.925 14.103 1.00 86.62 175 GLY A O 1
ATOM 1376 N N . GLU A 1 176 ? -8.711 -14.558 14.348 1.00 89.25 176 GLU A N 1
ATOM 1377 C CA . GLU A 1 176 ? -9.121 -15.137 13.064 1.00 89.25 176 GLU A CA 1
ATOM 1378 C C . GLU A 1 176 ? -10.480 -14.567 12.622 1.00 89.25 176 GLU A C 1
ATOM 1380 O O . GLU A 1 176 ? -11.316 -14.198 13.450 1.00 89.25 176 GLU A O 1
ATOM 1385 N N . LEU A 1 177 ? -10.709 -14.507 11.305 1.00 92.50 177 LEU A N 1
ATOM 1386 C CA . LEU A 1 177 ? -12.005 -14.159 10.727 1.00 92.50 177 LEU A CA 1
ATOM 1387 C C . LEU A 1 177 ? -12.829 -15.398 10.376 1.00 92.50 177 LEU A C 1
ATOM 1389 O O . LEU A 1 177 ? -12.347 -16.317 9.708 1.00 92.50 177 LEU A O 1
ATOM 1393 N N . ALA A 1 178 ? -14.121 -15.351 10.712 1.00 91.06 178 ALA A N 1
ATOM 1394 C CA . ALA A 1 178 ? -15.081 -16.397 10.360 1.00 91.06 178 ALA A CA 1
ATOM 1395 C C . ALA A 1 178 ? -15.239 -16.578 8.839 1.00 91.06 178 ALA A C 1
ATOM 1397 O O . ALA A 1 178 ? -15.460 -17.691 8.363 1.00 91.06 178 ALA A O 1
ATOM 1398 N N . LYS A 1 179 ? -15.126 -15.489 8.070 1.00 95.12 179 LYS A N 1
ATOM 1399 C CA . LYS A 1 179 ? -15.131 -15.496 6.604 1.00 95.12 179 LYS A CA 1
ATOM 1400 C C . LYS A 1 179 ? -13.851 -14.844 6.110 1.00 95.12 179 LYS A C 1
ATOM 1402 O O . LYS A 1 179 ? -13.513 -13.748 6.540 1.00 95.12 179 LYS A O 1
ATOM 1407 N N . HIS A 1 180 ? -13.147 -15.536 5.229 1.00 97.12 180 HIS A N 1
ATOM 1408 C CA . HIS A 1 180 ? -11.950 -15.018 4.589 1.00 97.12 180 HIS A CA 1
ATOM 1409 C C . HIS A 1 180 ? -11.734 -15.706 3.244 1.00 97.12 180 HIS A C 1
ATOM 1411 O O . HIS A 1 180 ? -12.233 -16.806 2.991 1.00 97.12 180 HIS A O 1
ATOM 1417 N N . VAL A 1 181 ? -10.959 -15.059 2.384 1.00 97.12 181 VAL A N 1
ATOM 1418 C CA . VAL A 1 181 ? -10.459 -15.627 1.135 1.00 97.12 181 VAL A CA 1
ATOM 1419 C C . VAL A 1 181 ? -9.003 -16.041 1.295 1.00 97.12 181 VAL A C 1
ATOM 1421 O O . VAL A 1 181 ? -8.267 -15.490 2.114 1.00 97.12 181 VAL A O 1
ATOM 1424 N N . ILE A 1 182 ? -8.584 -17.022 0.498 1.00 96.88 182 ILE A N 1
ATOM 1425 C CA . ILE A 1 182 ? -7.225 -17.562 0.511 1.00 96.88 182 ILE A CA 1
ATOM 1426 C C . ILE A 1 182 ? -6.678 -17.558 -0.920 1.00 96.88 182 ILE A C 1
ATOM 1428 O O . ILE A 1 182 ? -7.382 -17.927 -1.866 1.00 96.88 182 ILE A O 1
ATOM 1432 N N . ARG A 1 183 ? -5.411 -17.168 -1.080 1.00 95.75 183 ARG A N 1
ATOM 1433 C CA . ARG A 1 183 ? -4.615 -17.394 -2.294 1.00 95.75 183 ARG A CA 1
ATOM 1434 C C . ARG A 1 183 ? -3.309 -18.103 -1.929 1.00 95.75 183 ARG A C 1
ATOM 1436 O O . ARG A 1 183 ? -2.358 -17.451 -1.485 1.00 95.75 183 ARG A O 1
ATOM 1443 N N . PRO A 1 184 ? -3.252 -19.437 -2.073 1.00 96.19 184 PRO A N 1
ATOM 1444 C CA . PRO A 1 184 ? -2.022 -20.191 -1.861 1.00 96.19 184 PRO A CA 1
ATOM 1445 C C . PRO A 1 184 ? -0.926 -19.723 -2.823 1.00 96.19 184 PRO A C 1
ATOM 1447 O O . PRO A 1 184 ? -1.195 -19.531 -4.006 1.00 96.19 184 PRO A O 1
ATOM 1450 N N . GLY A 1 185 ? 0.297 -19.520 -2.328 1.00 91.00 185 GLY A N 1
ATOM 1451 C CA . GLY A 1 185 ? 1.449 -19.182 -3.174 1.00 91.00 185 GLY A CA 1
ATOM 1452 C C . GLY A 1 185 ? 1.507 -17.748 -3.712 1.00 91.00 185 GLY A C 1
ATOM 1453 O O . GLY A 1 185 ? 2.508 -17.386 -4.318 1.00 91.00 185 GLY A O 1
ATOM 1454 N N . ALA A 1 186 ? 0.470 -16.928 -3.511 1.00 91.50 186 ALA A N 1
ATOM 1455 C CA . ALA A 1 186 ? 0.391 -15.589 -4.103 1.00 91.50 186 ALA A CA 1
ATOM 1456 C C . ALA A 1 186 ? 1.168 -14.512 -3.327 1.00 91.50 186 ALA A C 1
ATOM 1458 O O . ALA A 1 186 ? 1.337 -13.393 -3.807 1.00 91.50 186 ALA A O 1
ATOM 1459 N N . GLY A 1 187 ? 1.587 -14.821 -2.102 1.00 90.12 187 GLY A N 1
ATOM 1460 C CA . GLY A 1 187 ? 2.302 -13.902 -1.235 1.00 90.12 187 GLY A CA 1
ATOM 1461 C C . GLY A 1 187 ? 3.804 -13.886 -1.498 1.00 90.12 187 GLY A C 1
ATOM 1462 O O . GLY A 1 187 ? 4.334 -14.716 -2.243 1.00 90.12 187 GLY A O 1
ATOM 1463 N N . PRO A 1 188 ? 4.521 -12.965 -0.841 1.00 83.94 188 PRO A N 1
ATOM 1464 C CA . PRO A 1 188 ? 5.977 -12.937 -0.874 1.00 83.94 188 PRO A CA 1
ATOM 1465 C C . PRO A 1 188 ? 6.571 -14.299 -0.498 1.00 83.94 188 PRO A C 1
ATOM 1467 O O . PRO A 1 188 ? 6.058 -14.975 0.391 1.00 83.94 188 PRO A O 1
ATOM 1470 N N . ASN A 1 189 ? 7.639 -14.717 -1.183 1.00 85.12 189 ASN A N 1
ATOM 1471 C CA . ASN A 1 189 ? 8.282 -16.027 -0.995 1.00 85.12 189 ASN A CA 1
ATOM 1472 C C . ASN A 1 189 ? 7.341 -17.241 -1.164 1.00 85.12 189 ASN A C 1
ATOM 1474 O O . ASN A 1 189 ? 7.582 -18.291 -0.573 1.00 85.12 189 ASN A O 1
ATOM 1478 N N . GLY A 1 190 ? 6.260 -17.112 -1.942 1.00 87.12 190 GLY A N 1
ATOM 1479 C CA . GLY A 1 190 ? 5.278 -18.187 -2.117 1.00 87.12 190 GLY A CA 1
ATOM 1480 C C . GLY A 1 190 ? 4.377 -18.396 -0.896 1.00 87.12 190 GLY A C 1
ATOM 1481 O O . GLY A 1 190 ? 3.754 -19.449 -0.751 1.00 87.12 190 GLY A O 1
ATOM 1482 N N . MET A 1 191 ? 4.299 -17.411 0.003 1.00 92.50 191 MET A N 1
ATOM 1483 C CA . MET A 1 191 ? 3.437 -17.475 1.178 1.00 92.50 191 MET A CA 1
ATOM 1484 C C . MET A 1 191 ? 1.957 -17.514 0.774 1.00 92.50 191 MET A C 1
ATOM 1486 O O . MET A 1 191 ? 1.538 -16.921 -0.221 1.00 92.50 191 MET A O 1
ATOM 1490 N N . THR A 1 192 ? 1.128 -18.199 1.561 1.00 95.88 192 THR A N 1
ATOM 1491 C CA . THR A 1 192 ? -0.330 -18.119 1.391 1.00 95.88 192 THR A CA 1
ATOM 1492 C C . THR A 1 192 ? -0.834 -16.777 1.905 1.00 95.88 192 THR A C 1
ATOM 1494 O O . THR A 1 192 ? -0.567 -16.436 3.055 1.00 95.88 192 THR A O 1
ATOM 1497 N N . VAL A 1 193 ? -1.598 -16.047 1.089 1.00 96.75 193 VAL A N 1
ATOM 1498 C CA . VAL A 1 193 ? -2.235 -14.785 1.499 1.00 96.75 193 VAL A CA 1
ATOM 1499 C C . VAL A 1 193 ? -3.682 -15.039 1.901 1.00 96.75 193 VAL A C 1
ATOM 1501 O O . VAL A 1 193 ? -4.409 -15.743 1.194 1.00 96.75 193 VAL A O 1
ATOM 1504 N N . LYS A 1 194 ? -4.091 -14.461 3.028 1.00 97.62 194 LYS A N 1
ATOM 1505 C CA . LYS A 1 194 ? -5.458 -14.445 3.545 1.00 97.62 194 LYS A CA 1
ATOM 1506 C C . LYS A 1 194 ? -5.959 -13.009 3.665 1.00 97.62 194 LYS A C 1
ATOM 1508 O O . LYS A 1 194 ? -5.196 -12.127 4.041 1.00 97.62 194 LYS A O 1
ATOM 1513 N N . ALA A 1 195 ? -7.235 -12.782 3.382 1.00 97.31 195 ALA A N 1
ATOM 1514 C CA . ALA A 1 195 ? -7.871 -11.470 3.511 1.00 97.31 195 ALA A CA 1
ATOM 1515 C C . ALA A 1 195 ? -9.367 -11.630 3.833 1.00 97.31 195 ALA A C 1
ATOM 1517 O O . ALA A 1 195 ? -9.913 -12.702 3.555 1.00 97.31 195 ALA A O 1
ATOM 1518 N N . PRO A 1 196 ? -10.050 -10.605 4.377 1.00 96.88 196 PRO A N 1
ATOM 1519 C CA . PRO A 1 196 ? -11.494 -10.660 4.634 1.00 96.88 196 PRO A CA 1
ATOM 1520 C C . PRO A 1 196 ? -12.319 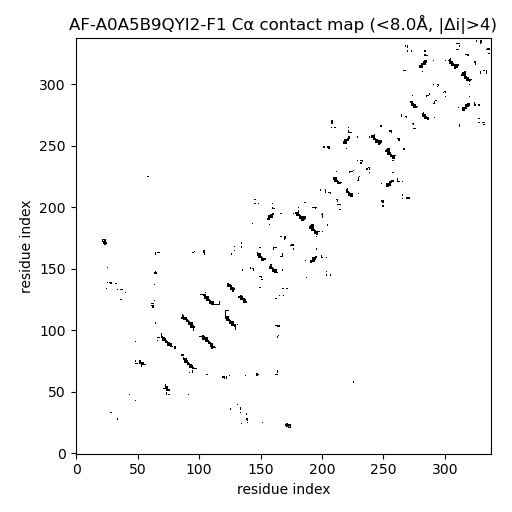-10.946 3.370 1.00 96.88 196 PRO A C 1
ATOM 1522 O O . PRO A 1 196 ? -13.282 -11.710 3.409 1.00 96.88 196 PRO A O 1
ATOM 1525 N N . ASP A 1 197 ? -11.898 -10.402 2.229 1.00 94.94 197 ASP A N 1
ATOM 1526 C CA . ASP A 1 197 ? -12.589 -10.524 0.950 1.00 94.94 197 ASP A CA 1
ATOM 1527 C C . ASP A 1 197 ? -11.608 -10.495 -0.237 1.00 94.94 197 ASP A C 1
ATOM 1529 O O . ASP A 1 197 ? -10.417 -10.197 -0.092 1.00 94.94 197 ASP A O 1
ATOM 1533 N N . ALA A 1 198 ? -12.106 -10.872 -1.420 1.00 92.19 198 ALA A N 1
ATOM 1534 C CA . ALA A 1 198 ? -11.298 -10.965 -2.636 1.00 92.19 198 ALA A CA 1
ATOM 1535 C C . ALA A 1 198 ? -10.754 -9.603 -3.084 1.00 92.19 198 ALA A C 1
ATOM 1537 O O . ALA A 1 198 ? -9.614 -9.527 -3.524 1.00 92.19 198 ALA A O 1
ATOM 1538 N N . GLU A 1 199 ? -11.535 -8.538 -2.916 1.00 90.44 199 GLU A N 1
ATOM 1539 C CA . GLU A 1 199 ? -11.158 -7.186 -3.321 1.00 90.44 199 GLU A CA 1
ATOM 1540 C C . GLU A 1 199 ? -9.948 -6.677 -2.524 1.00 90.44 199 GLU A C 1
ATOM 1542 O O . GLU A 1 199 ? -8.969 -6.216 -3.105 1.00 90.44 199 GLU A O 1
ATOM 1547 N N . THR A 1 200 ? -9.969 -6.824 -1.198 1.00 93.25 200 THR A N 1
ATOM 1548 C CA . THR A 1 200 ? -8.859 -6.486 -0.297 1.00 93.25 200 THR A CA 1
ATOM 1549 C C . THR A 1 200 ? -7.601 -7.259 -0.671 1.00 93.25 200 THR A C 1
ATOM 1551 O O . THR A 1 200 ? -6.506 -6.693 -0.733 1.00 93.25 200 THR A O 1
ATOM 1554 N N . LEU A 1 201 ? -7.758 -8.553 -0.960 1.00 94.50 201 LEU A N 1
ATOM 1555 C CA . LEU A 1 201 ? -6.656 -9.408 -1.375 1.00 94.50 201 LEU A CA 1
ATOM 1556 C C . LEU A 1 201 ? -6.055 -8.941 -2.705 1.00 94.50 201 LEU A C 1
ATOM 1558 O O . LEU A 1 201 ? -4.842 -8.749 -2.800 1.00 94.50 201 LEU A O 1
ATOM 1562 N N . ASP A 1 202 ? -6.891 -8.755 -3.724 1.00 91.44 202 ASP A N 1
ATOM 1563 C CA . ASP A 1 202 ? -6.452 -8.400 -5.071 1.00 91.44 202 ASP A CA 1
ATOM 1564 C C . ASP A 1 202 ? -5.849 -6.988 -5.093 1.00 91.44 202 ASP A C 1
ATOM 1566 O O . ASP A 1 202 ? -4.793 -6.785 -5.696 1.00 91.44 202 ASP A O 1
ATOM 1570 N N . ARG A 1 203 ? -6.422 -6.035 -4.342 1.00 91.88 203 ARG A N 1
ATOM 1571 C CA . ARG A 1 203 ? -5.832 -4.705 -4.126 1.00 91.88 203 ARG A CA 1
ATOM 1572 C C . ARG A 1 203 ? -4.462 -4.791 -3.475 1.00 91.88 203 ARG A C 1
ATOM 1574 O O . ARG A 1 203 ? -3.530 -4.126 -3.932 1.00 91.88 203 ARG A O 1
ATOM 1581 N N . TYR A 1 204 ? -4.298 -5.614 -2.444 1.00 93.75 204 TYR A N 1
ATOM 1582 C CA . TYR A 1 204 ? -3.000 -5.775 -1.802 1.00 93.75 204 TYR A CA 1
ATOM 1583 C C . TYR A 1 204 ? -1.966 -6.363 -2.760 1.00 93.75 204 TYR A C 1
ATOM 1585 O O . TYR A 1 204 ? -0.862 -5.825 -2.876 1.00 93.75 204 TYR A O 1
ATOM 1593 N N . LEU A 1 205 ? -2.310 -7.426 -3.491 1.00 92.38 205 LEU A N 1
ATOM 1594 C CA . LEU A 1 205 ? -1.409 -8.047 -4.464 1.00 92.38 205 LEU A CA 1
ATOM 1595 C C . LEU A 1 205 ? -1.042 -7.087 -5.601 1.00 92.38 205 LEU A C 1
ATOM 1597 O O . LEU A 1 205 ? 0.126 -7.014 -5.983 1.00 92.38 205 LEU A O 1
ATOM 1601 N N . ALA A 1 206 ? -2.005 -6.302 -6.081 1.00 93.56 206 ALA A N 1
ATOM 1602 C CA . ALA A 1 206 ? -1.797 -5.304 -7.120 1.00 93.56 206 ALA A CA 1
ATOM 1603 C C . ALA A 1 206 ? -1.019 -4.069 -6.654 1.00 93.56 206 ALA A C 1
ATOM 1605 O O . ALA A 1 206 ? -0.453 -3.365 -7.490 1.00 93.56 206 ALA A O 1
ATOM 1606 N N . THR A 1 207 ? -0.970 -3.779 -5.354 1.00 92.94 207 THR A N 1
ATOM 1607 C CA . THR A 1 207 ? -0.283 -2.586 -4.851 1.00 92.94 207 THR A CA 1
ATOM 1608 C C . THR A 1 207 ? 1.227 -2.704 -5.075 1.00 92.94 207 THR A C 1
ATOM 1610 O O . THR A 1 207 ? 1.866 -3.647 -4.591 1.00 92.94 207 THR A O 1
ATOM 1613 N N . LYS A 1 208 ? 1.804 -1.726 -5.783 1.00 91.50 208 LYS A N 1
ATOM 1614 C CA . LYS A 1 208 ? 3.240 -1.633 -6.084 1.00 91.50 208 LYS A CA 1
ATOM 1615 C C . LYS A 1 208 ? 3.804 -0.253 -5.709 1.00 91.50 208 LYS A C 1
ATOM 1617 O O . LYS A 1 208 ? 3.071 0.732 -5.796 1.00 91.50 208 LYS A O 1
ATOM 1622 N N . PRO A 1 209 ? 5.088 -0.150 -5.311 1.00 87.00 209 PRO A N 1
ATOM 1623 C CA . PRO A 1 209 ? 5.694 1.134 -4.952 1.00 87.00 209 PRO A CA 1
ATOM 1624 C C . PRO A 1 209 ? 5.625 2.151 -6.093 1.00 87.00 209 PRO A C 1
ATOM 1626 O O . PRO A 1 209 ? 5.896 1.810 -7.240 1.00 87.00 209 PRO A O 1
ATOM 1629 N N . GLY A 1 210 ? 5.297 3.402 -5.766 1.00 88.56 210 GLY A N 1
ATOM 1630 C CA . GLY A 1 210 ? 5.198 4.492 -6.742 1.00 88.56 210 GLY A CA 1
ATOM 1631 C C . GLY A 1 210 ? 3.898 4.520 -7.551 1.00 88.56 210 GLY A C 1
ATOM 1632 O O . GLY A 1 210 ? 3.725 5.425 -8.366 1.00 88.56 210 GLY A O 1
ATOM 1633 N N . PHE A 1 211 ? 2.972 3.585 -7.309 1.00 93.69 211 PHE A N 1
ATOM 1634 C CA . PHE A 1 211 ? 1.683 3.528 -7.991 1.00 93.69 211 PHE A CA 1
ATOM 1635 C C . PHE A 1 211 ? 0.515 3.569 -7.011 1.00 93.69 211 PHE A C 1
ATOM 1637 O O . PHE A 1 211 ? 0.577 3.026 -5.909 1.00 93.69 211 PHE A O 1
ATOM 1644 N N . VAL A 1 212 ? -0.573 4.186 -7.456 1.00 91.75 212 VAL A N 1
ATOM 1645 C CA . VAL A 1 212 ? -1.889 4.105 -6.829 1.00 91.75 212 VAL A CA 1
ATOM 1646 C C . VAL A 1 212 ? -2.755 3.222 -7.710 1.00 91.75 212 VAL A C 1
ATOM 1648 O O . VAL A 1 212 ? -2.828 3.430 -8.922 1.00 91.75 212 VAL A O 1
ATOM 1651 N N . VAL A 1 213 ? -3.385 2.228 -7.092 1.00 93.44 213 VAL A N 1
ATOM 1652 C CA . VAL A 1 213 ? -4.288 1.296 -7.764 1.00 93.44 213 VAL A CA 1
ATOM 1653 C C . VAL A 1 213 ? -5.723 1.527 -7.312 1.00 93.44 213 VAL A C 1
ATOM 1655 O O . VAL A 1 213 ? -5.971 1.769 -6.130 1.00 93.44 213 VAL A O 1
ATOM 1658 N N . HIS A 1 214 ? -6.663 1.436 -8.244 1.00 91.38 214 HIS A N 1
ATOM 1659 C CA . HIS A 1 214 ? -8.093 1.527 -7.978 1.00 91.38 214 HIS A CA 1
ATOM 1660 C C . HIS A 1 214 ? -8.810 0.391 -8.712 1.00 91.38 214 HIS A C 1
ATOM 1662 O O . HIS A 1 214 ? -8.569 0.172 -9.896 1.00 91.38 214 HIS A O 1
ATOM 1668 N N . PHE A 1 215 ? -9.635 -0.375 -7.999 1.00 89.75 215 PHE A N 1
ATOM 1669 C CA . PHE A 1 215 ? -10.403 -1.472 -8.584 1.00 89.75 215 PHE A CA 1
ATOM 1670 C C . PHE A 1 215 ? -11.836 -1.014 -8.812 1.00 89.75 215 PHE A C 1
ATOM 1672 O O . PHE A 1 215 ? -12.513 -0.624 -7.868 1.00 89.75 215 PHE A O 1
ATOM 1679 N N . GLU A 1 216 ? -12.290 -1.102 -10.056 1.00 88.06 216 GLU A N 1
ATOM 1680 C CA . GLU A 1 216 ? -13.634 -0.703 -10.465 1.00 88.06 216 GLU A CA 1
ATOM 1681 C C . GLU A 1 216 ? -14.110 -1.661 -11.561 1.00 88.06 216 GLU A C 1
ATOM 1683 O O . GLU A 1 216 ? -13.365 -1.948 -12.501 1.00 88.06 216 GLU A O 1
ATOM 1688 N N . ASP A 1 217 ? -15.311 -2.225 -11.410 1.00 88.81 217 ASP A N 1
ATOM 1689 C CA . ASP A 1 217 ? -15.931 -3.146 -12.377 1.00 88.81 217 ASP A CA 1
ATOM 1690 C C . ASP A 1 217 ? -15.037 -4.320 -12.822 1.00 88.81 217 ASP A C 1
ATOM 1692 O O . ASP A 1 217 ? -14.998 -4.713 -13.993 1.00 88.81 217 ASP A O 1
ATOM 1696 N N . GLY A 1 218 ? -14.268 -4.883 -11.883 1.00 89.62 218 GLY A N 1
ATOM 1697 C CA . GLY A 1 218 ? -13.337 -5.980 -12.167 1.00 89.62 218 GLY A CA 1
ATOM 1698 C C . GLY A 1 218 ? -12.144 -5.568 -13.035 1.00 89.62 218 GLY A C 1
ATOM 1699 O O . GLY A 1 218 ? -11.506 -6.417 -13.659 1.00 89.62 218 GLY A O 1
ATOM 1700 N N . ARG A 1 219 ? -11.840 -4.270 -13.105 1.00 94.44 219 ARG A N 1
ATOM 1701 C CA . ARG A 1 219 ? -10.687 -3.707 -13.808 1.00 94.44 219 ARG A CA 1
ATOM 1702 C C . ARG A 1 219 ? -9.786 -2.983 -12.822 1.00 94.44 219 ARG A C 1
ATOM 1704 O O . ARG A 1 219 ? -10.239 -2.430 -11.825 1.00 94.44 219 ARG A O 1
ATOM 1711 N N . LEU A 1 220 ? -8.497 -2.996 -13.128 1.00 95.56 220 LEU A N 1
ATOM 1712 C CA . LEU A 1 220 ? -7.460 -2.382 -12.321 1.00 95.56 220 LEU A CA 1
ATOM 1713 C C . LEU A 1 220 ? -7.004 -1.082 -12.975 1.00 95.56 220 LEU A C 1
ATOM 1715 O O . LEU A 1 220 ? -6.249 -1.106 -13.946 1.00 95.56 220 LEU A O 1
ATOM 1719 N N . TRP A 1 221 ? -7.446 0.046 -12.436 1.00 97.06 221 TRP A N 1
ATOM 1720 C CA . TRP A 1 221 ? -6.903 1.354 -12.765 1.00 97.06 221 TRP A CA 1
ATOM 1721 C C . TRP A 1 221 ? -5.574 1.582 -12.055 1.00 97.06 221 TRP A C 1
ATOM 1723 O O . TRP A 1 221 ? -5.435 1.292 -10.866 1.00 97.06 221 TRP A O 1
ATOM 1733 N N . ILE A 1 222 ? -4.598 2.112 -12.788 1.00 97.12 222 ILE A N 1
ATOM 1734 C CA . ILE A 1 222 ? -3.237 2.315 -12.302 1.00 97.12 222 ILE A CA 1
ATOM 1735 C C . ILE A 1 222 ? -2.776 3.721 -12.638 1.00 97.12 222 ILE A C 1
ATOM 1737 O O . ILE A 1 222 ? -2.816 4.149 -13.791 1.00 97.12 222 ILE A O 1
ATOM 1741 N N . PHE A 1 223 ? -2.264 4.408 -11.624 1.00 96.38 223 PHE A N 1
ATOM 1742 C CA . PHE A 1 223 ? -1.719 5.750 -11.744 1.00 96.38 223 PHE A CA 1
ATOM 1743 C C . PHE A 1 223 ? -0.351 5.818 -11.085 1.00 96.38 223 PHE A C 1
ATOM 1745 O O . PHE A 1 223 ? -0.108 5.151 -10.079 1.00 96.38 223 PHE A O 1
ATOM 1752 N N . ARG A 1 224 ? 0.534 6.678 -11.594 1.00 94.31 224 ARG A N 1
ATOM 1753 C CA . ARG A 1 224 ? 1.704 7.091 -10.812 1.00 94.31 224 ARG A CA 1
ATOM 1754 C C . ARG A 1 224 ? 1.227 7.872 -9.590 1.00 94.31 224 ARG A C 1
ATOM 1756 O O . ARG A 1 224 ? 0.285 8.667 -9.689 1.00 94.31 224 ARG A O 1
ATOM 1763 N N . ALA A 1 225 ? 1.870 7.647 -8.450 1.00 89.38 225 ALA A N 1
ATOM 1764 C CA . ALA A 1 225 ? 1.603 8.420 -7.245 1.00 89.38 225 ALA A CA 1
ATOM 1765 C C . ALA A 1 225 ? 1.763 9.923 -7.536 1.00 89.38 225 ALA A C 1
ATOM 1767 O O . ALA A 1 225 ? 2.680 10.313 -8.255 1.00 89.38 225 ALA A O 1
ATOM 1768 N N . GLN A 1 226 ? 0.846 10.738 -7.003 1.00 87.50 226 GLN A N 1
ATOM 1769 C CA . GLN A 1 226 ? 0.846 12.205 -7.144 1.00 87.50 226 GLN A CA 1
ATOM 1770 C C . GLN A 1 226 ? 0.776 12.729 -8.595 1.00 87.50 226 GLN A C 1
ATOM 1772 O O . GLN A 1 226 ? 1.111 13.881 -8.853 1.00 87.50 226 GLN A O 1
ATOM 1777 N N . SER A 1 227 ? 0.340 11.914 -9.561 1.00 93.81 227 SER A N 1
ATOM 1778 C CA . SER A 1 227 ? 0.163 12.377 -10.944 1.00 93.81 227 SER A CA 1
ATOM 1779 C C . SER A 1 227 ? -1.090 13.243 -11.117 1.00 93.81 227 SER A C 1
ATOM 1781 O O . SER A 1 227 ? -2.108 13.013 -10.464 1.00 93.81 227 SER A O 1
ATOM 1783 N N . GLU A 1 228 ? -1.046 14.190 -12.059 1.00 94.69 228 GLU A N 1
ATOM 1784 C CA . GLU A 1 228 ? -2.220 14.975 -12.476 1.00 94.69 228 GLU A CA 1
ATOM 1785 C C . GLU A 1 228 ? -3.366 14.058 -12.923 1.00 94.69 228 GLU A C 1
ATOM 1787 O O . GLU A 1 228 ? -4.504 14.239 -12.508 1.00 94.69 228 GLU A O 1
ATOM 1792 N N . ALA A 1 229 ? -3.050 12.982 -13.648 1.00 96.06 229 ALA A N 1
ATOM 1793 C CA . ALA A 1 229 ? -4.036 11.996 -14.078 1.00 96.06 229 ALA A CA 1
ATOM 1794 C C . ALA A 1 229 ? -4.745 11.285 -12.908 1.00 96.06 229 ALA A C 1
ATOM 1796 O O . ALA A 1 229 ? -5.934 10.994 -13.005 1.00 96.06 229 ALA A O 1
ATOM 1797 N N . LEU A 1 230 ? -4.049 11.023 -11.792 1.00 93.88 230 LEU A N 1
ATOM 1798 C CA . LEU A 1 230 ? -4.687 10.517 -10.570 1.00 93.88 230 LEU A CA 1
ATOM 1799 C C . LEU A 1 230 ? -5.616 11.572 -9.954 1.00 93.88 230 LEU A C 1
ATOM 1801 O O . LEU A 1 230 ? -6.705 11.234 -9.491 1.00 93.88 230 LEU A O 1
ATOM 1805 N N . ALA A 1 231 ? -5.182 12.834 -9.919 1.00 91.12 231 ALA A N 1
ATOM 1806 C CA . ALA A 1 231 ? -5.983 13.933 -9.387 1.00 91.12 231 ALA A CA 1
ATOM 1807 C C . ALA A 1 231 ? -7.248 14.172 -10.227 1.00 91.12 231 ALA A C 1
ATOM 1809 O O . ALA A 1 231 ? -8.323 14.388 -9.669 1.00 91.12 231 ALA A O 1
ATOM 1810 N N . ASP A 1 232 ? -7.141 14.087 -11.551 1.00 93.62 232 ASP A N 1
ATOM 1811 C CA . ASP A 1 232 ? -8.274 14.172 -12.467 1.00 93.62 232 ASP A CA 1
ATOM 1812 C C . ASP A 1 232 ? -9.204 12.972 -12.316 1.00 93.62 232 ASP A C 1
ATOM 1814 O O . ASP A 1 232 ? -10.412 13.166 -12.191 1.00 93.62 232 ASP A O 1
ATOM 1818 N N . PHE A 1 233 ? -8.662 11.751 -12.232 1.00 94.44 233 PHE A N 1
ATOM 1819 C CA . PHE A 1 233 ? -9.466 10.548 -12.006 1.00 94.44 233 PHE A CA 1
ATOM 1820 C C . PHE A 1 233 ? -10.288 10.647 -10.717 1.00 94.44 233 PHE A C 1
ATOM 1822 O O . PHE A 1 233 ? -11.480 10.371 -10.710 1.00 94.44 233 PHE A O 1
ATOM 1829 N N . ARG A 1 234 ? -9.690 11.132 -9.625 1.00 90.12 234 ARG A N 1
ATOM 1830 C CA . ARG A 1 234 ? -10.414 11.365 -8.363 1.00 90.12 234 ARG A CA 1
ATOM 1831 C C . ARG A 1 234 ? -11.499 12.436 -8.470 1.00 90.12 234 ARG A C 1
ATOM 1833 O O . ARG A 1 234 ? -12.462 12.397 -7.718 1.00 90.12 234 ARG A O 1
ATOM 1840 N N . ARG A 1 235 ? -11.337 13.416 -9.363 1.00 90.81 235 ARG A N 1
ATOM 1841 C CA . ARG A 1 235 ? -12.286 14.528 -9.515 1.00 90.81 235 ARG A CA 1
ATOM 1842 C C . ARG A 1 235 ? -13.496 14.151 -10.362 1.00 90.81 235 ARG A C 1
ATOM 1844 O O . ARG A 1 235 ? -14.588 14.636 -10.090 1.00 90.81 235 ARG A O 1
ATOM 1851 N N . GLN A 1 236 ? -13.291 13.356 -11.411 1.00 93.88 236 GLN A N 1
ATOM 1852 C CA . GLN A 1 236 ? -14.310 13.112 -12.438 1.00 93.88 236 GLN A CA 1
ATOM 1853 C C . GLN A 1 236 ? -14.589 11.629 -12.727 1.00 93.88 236 GLN A C 1
ATOM 1855 O O . GLN A 1 236 ? -15.457 11.333 -13.543 1.00 93.88 236 GLN A O 1
ATOM 1860 N N . GLY A 1 237 ? -13.874 10.703 -12.083 1.00 92.94 237 GLY A N 1
ATOM 1861 C CA . GLY A 1 237 ? -13.922 9.272 -12.375 1.00 92.94 237 GLY A CA 1
ATOM 1862 C C . GLY A 1 237 ? -13.088 8.902 -13.604 1.00 92.94 237 GLY A C 1
ATOM 1863 O O . GLY A 1 237 ? -11.977 9.395 -13.801 1.00 92.94 237 GLY A O 1
ATOM 1864 N N . GLU A 1 238 ? -13.620 8.018 -14.446 1.00 92.50 238 GLU A N 1
ATOM 1865 C CA . GLU A 1 238 ? -12.929 7.491 -15.627 1.00 92.50 238 GLU A CA 1
ATOM 1866 C C . GLU A 1 238 ? -12.339 8.589 -16.539 1.00 92.50 238 GLU A C 1
ATOM 1868 O O . GLU A 1 238 ? -13.007 9.537 -16.953 1.00 92.50 238 GLU A O 1
ATOM 1873 N N . LEU A 1 239 ? -11.058 8.434 -16.894 1.00 93.75 239 LEU A N 1
ATOM 1874 C CA . LEU A 1 239 ? -10.362 9.367 -17.778 1.00 93.75 239 LEU A CA 1
ATOM 1875 C C . LEU A 1 239 ? -10.872 9.271 -19.220 1.00 93.75 239 LEU A C 1
ATOM 1877 O O . LEU A 1 239 ? -10.942 8.183 -19.800 1.00 93.75 239 LEU A O 1
ATOM 1881 N N . ALA A 1 240 ? -11.091 10.432 -19.845 1.00 92.88 240 ALA A N 1
ATOM 1882 C CA . ALA A 1 240 ? -11.505 10.536 -21.247 1.00 92.88 240 ALA A CA 1
ATOM 1883 C C . ALA A 1 240 ? -10.510 9.885 -22.228 1.00 92.88 240 ALA A C 1
ATOM 1885 O O . ALA A 1 240 ? -10.907 9.375 -23.274 1.00 92.88 240 ALA A O 1
ATOM 1886 N N . LYS A 1 241 ? -9.213 9.900 -21.897 1.00 95.50 241 LYS A N 1
ATOM 1887 C CA . LYS A 1 241 ? -8.156 9.193 -22.629 1.00 95.50 241 LYS A CA 1
ATOM 1888 C C . LYS A 1 241 ? -7.460 8.238 -21.672 1.00 95.50 241 LYS A C 1
ATOM 1890 O O . LYS A 1 241 ? -6.967 8.662 -20.631 1.00 95.50 241 LYS A O 1
ATOM 1895 N N . HIS A 1 242 ? -7.433 6.963 -22.034 1.00 97.56 242 HIS A N 1
ATOM 1896 C CA . HIS A 1 242 ? -6.743 5.926 -21.283 1.00 97.56 242 HIS A CA 1
ATOM 1897 C C . HIS A 1 242 ? -6.377 4.761 -22.210 1.00 97.56 242 HIS A C 1
ATOM 1899 O O . HIS A 1 242 ? -6.925 4.610 -23.304 1.00 97.56 242 HIS A O 1
ATOM 1905 N N . VAL A 1 243 ? -5.453 3.922 -21.755 1.00 97.94 243 VAL A N 1
ATOM 1906 C CA . VAL A 1 243 ? -5.046 2.680 -22.415 1.00 97.94 243 VAL A CA 1
ATOM 1907 C C . VAL A 1 243 ? -5.575 1.498 -21.616 1.00 97.94 243 VAL A C 1
ATOM 1909 O O . VAL A 1 243 ? -5.580 1.524 -20.386 1.00 97.94 243 VAL A O 1
ATOM 1912 N N . ILE A 1 244 ? -6.010 0.452 -22.320 1.00 97.62 244 ILE A N 1
ATOM 1913 C CA . ILE A 1 244 ? -6.494 -0.800 -21.734 1.00 97.62 244 ILE A CA 1
ATOM 1914 C C . ILE A 1 244 ? -5.570 -1.937 -22.173 1.00 97.62 244 ILE A C 1
ATOM 1916 O O . ILE A 1 244 ? -5.325 -2.109 -23.367 1.00 97.62 244 ILE A O 1
ATOM 1920 N N . ARG A 1 245 ? -5.093 -2.745 -21.223 1.00 97.12 245 ARG A N 1
ATOM 1921 C CA . ARG A 1 245 ? -4.402 -4.013 -21.492 1.00 97.12 245 ARG A CA 1
ATOM 1922 C C . ARG A 1 245 ? -5.162 -5.171 -20.840 1.00 97.12 245 ARG A C 1
ATOM 1924 O O . ARG A 1 245 ? -4.999 -5.414 -19.639 1.00 97.12 245 ARG A O 1
ATOM 1931 N N . PRO A 1 246 ? -6.023 -5.867 -21.602 1.00 97.25 246 PRO A N 1
ATOM 1932 C CA . PRO A 1 246 ? -6.746 -7.033 -21.104 1.00 97.25 246 PRO A CA 1
ATOM 1933 C C . PRO A 1 246 ? -5.781 -8.121 -20.629 1.00 97.25 246 PRO A C 1
ATOM 1935 O O . PRO A 1 246 ? -4.794 -8.403 -21.304 1.00 97.25 246 PRO A O 1
ATOM 1938 N N . GLY A 1 247 ? -6.051 -8.722 -19.469 1.00 94.38 247 GLY A N 1
ATOM 1939 C CA . GLY A 1 247 ? -5.259 -9.845 -18.956 1.00 94.38 247 GLY A CA 1
ATOM 1940 C C . GLY A 1 247 ? -3.871 -9.503 -18.405 1.00 94.38 247 GLY A C 1
ATOM 1941 O O . GLY A 1 247 ? -3.185 -10.404 -17.937 1.00 94.38 247 GLY A O 1
ATOM 1942 N N . ALA A 1 248 ? -3.439 -8.240 -18.458 1.00 93.44 248 ALA A N 1
ATOM 1943 C CA . ALA A 1 248 ? -2.068 -7.864 -18.109 1.00 93.44 248 ALA A CA 1
ATOM 1944 C C . ALA A 1 248 ? -1.822 -7.715 -16.600 1.00 93.44 248 ALA A C 1
ATOM 1946 O O . ALA A 1 248 ? -0.675 -7.704 -16.161 1.00 93.44 248 ALA A O 1
ATOM 1947 N N . GLY A 1 249 ? -2.872 -7.542 -15.800 1.00 91.25 249 GLY A N 1
ATOM 1948 C CA . GLY A 1 249 ? -2.739 -7.326 -14.366 1.00 91.25 249 GLY A CA 1
ATOM 1949 C C . GLY A 1 249 ? -2.612 -8.629 -13.571 1.00 91.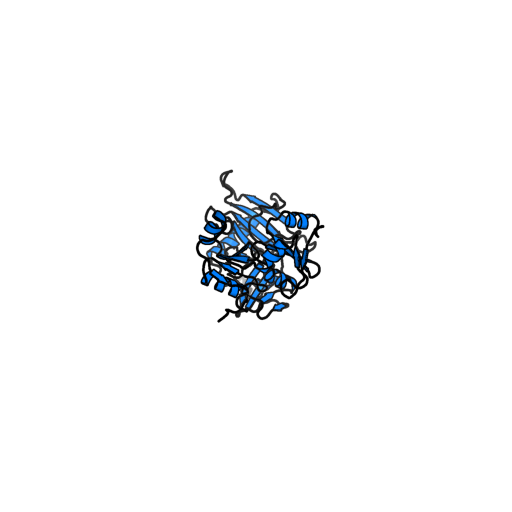25 249 GLY A C 1
ATOM 1950 O O . GLY A 1 249 ? -2.750 -9.726 -14.120 1.00 91.25 249 GLY A O 1
ATOM 1951 N N . PRO A 1 250 ? -2.390 -8.523 -12.250 1.00 85.81 250 PRO A N 1
ATOM 1952 C CA . PRO A 1 250 ? -2.382 -9.676 -11.355 1.00 85.81 250 PRO A CA 1
ATOM 1953 C C . PRO A 1 250 ? -3.631 -10.544 -11.543 1.00 85.81 250 PRO A C 1
ATOM 1955 O O . PRO A 1 250 ? -4.739 -10.025 -11.673 1.00 85.81 250 PRO A O 1
ATOM 1958 N N . ASN A 1 251 ? -3.452 -11.866 -11.567 1.00 84.62 251 ASN A N 1
ATOM 1959 C CA . ASN A 1 251 ? -4.532 -12.839 -11.777 1.00 84.62 251 ASN A CA 1
ATOM 1960 C C . ASN A 1 251 ? -5.308 -12.660 -13.101 1.00 84.62 251 ASN A C 1
ATOM 1962 O O . ASN A 1 251 ? -6.460 -13.075 -13.198 1.00 84.62 251 ASN A O 1
ATOM 1966 N N . GLY A 1 252 ? -4.699 -12.048 -14.124 1.00 89.69 252 GLY A N 1
ATOM 1967 C CA . GLY A 1 252 ? -5.341 -11.837 -15.424 1.00 89.69 252 GLY A CA 1
ATOM 1968 C C . GLY A 1 252 ? -6.370 -10.705 -15.431 1.00 89.69 252 GLY A C 1
ATOM 1969 O O . GLY A 1 252 ? -7.209 -10.642 -16.332 1.00 89.69 252 GLY A O 1
ATOM 1970 N N . VAL A 1 253 ? -6.336 -9.801 -14.445 1.00 93.19 253 VAL A N 1
ATOM 1971 C CA . VAL A 1 253 ? -7.224 -8.633 -14.438 1.00 93.19 253 VAL A CA 1
ATOM 1972 C C . VAL A 1 253 ? -6.890 -7.690 -15.600 1.00 93.19 253 VAL A C 1
ATOM 1974 O O . VAL A 1 253 ? -5.735 -7.537 -16.006 1.00 93.19 253 VAL A O 1
ATOM 1977 N N . THR A 1 254 ? -7.909 -7.037 -16.157 1.00 96.19 254 THR A N 1
ATOM 1978 C CA . THR A 1 254 ? -7.704 -5.997 -17.173 1.00 96.19 254 THR A CA 1
ATOM 1979 C C . THR A 1 254 ? -7.132 -4.746 -16.520 1.00 96.19 254 THR A C 1
ATOM 1981 O O . THR A 1 254 ? -7.725 -4.225 -15.578 1.00 96.19 254 THR A O 1
ATOM 1984 N N . VAL A 1 255 ? -6.015 -4.242 -17.044 1.00 97.25 255 VAL A N 1
ATOM 1985 C CA . VAL A 1 255 ? -5.374 -3.016 -16.554 1.00 97.25 255 VAL A CA 1
ATOM 1986 C C . VAL A 1 255 ? -5.815 -1.818 -17.386 1.00 97.25 255 VAL A C 1
ATOM 1988 O O . VAL A 1 255 ? -5.809 -1.890 -18.616 1.00 97.25 255 VAL A O 1
ATOM 1991 N N . LYS A 1 256 ? -6.159 -0.716 -16.719 1.00 98.06 256 LYS A N 1
ATOM 1992 C CA . LYS A 1 256 ? -6.408 0.602 -17.312 1.00 98.06 256 LYS A CA 1
ATOM 1993 C C . LYS A 1 256 ? -5.411 1.609 -16.739 1.00 98.06 256 LYS A C 1
ATOM 1995 O O . LYS A 1 256 ? -5.107 1.568 -15.550 1.00 98.06 256 LYS A O 1
ATOM 2000 N N . ALA A 1 257 ? -4.905 2.516 -17.563 1.00 98.06 257 ALA A N 1
ATOM 2001 C CA . ALA A 1 257 ? -4.025 3.594 -17.109 1.00 98.06 257 ALA A CA 1
ATOM 2002 C C . ALA A 1 257 ? -4.116 4.809 -18.046 1.00 98.06 257 ALA A C 1
ATOM 2004 O O . ALA A 1 257 ? -4.606 4.656 -19.167 1.00 98.06 257 ALA A O 1
ATOM 2005 N N . PRO A 1 258 ? -3.626 5.994 -17.638 1.00 98.00 258 PRO A N 1
ATOM 2006 C CA . PRO A 1 258 ? -3.635 7.194 -18.482 1.00 98.00 258 PRO A CA 1
ATOM 2007 C C . PRO A 1 258 ? -2.928 6.994 -19.832 1.00 98.00 258 PRO A C 1
ATOM 2009 O O . PRO A 1 258 ? -3.381 7.500 -20.856 1.00 98.00 258 PRO A O 1
ATOM 2012 N N . ASP A 1 259 ? -1.858 6.198 -19.845 1.00 97.38 259 ASP A N 1
ATOM 2013 C CA . ASP A 1 259 ? -1.058 5.888 -21.026 1.00 97.38 259 ASP A CA 1
ATOM 2014 C C . ASP A 1 259 ? -0.385 4.504 -20.911 1.00 97.38 259 ASP A C 1
ATOM 2016 O O . ASP A 1 259 ? -0.471 3.813 -19.890 1.00 97.38 259 ASP A O 1
ATOM 2020 N N . ALA A 1 260 ? 0.269 4.073 -21.992 1.00 94.94 260 ALA A N 1
ATOM 2021 C CA . ALA A 1 260 ? 0.954 2.785 -22.063 1.00 94.94 260 ALA A CA 1
ATOM 2022 C C . ALA A 1 260 ? 2.204 2.716 -21.168 1.00 94.94 260 ALA A C 1
ATOM 2024 O O . ALA A 1 260 ? 2.494 1.647 -20.628 1.00 94.94 260 ALA A O 1
ATOM 2025 N N . GLU A 1 261 ? 2.912 3.833 -20.981 1.00 93.25 261 GLU A N 1
ATOM 2026 C CA . GLU A 1 261 ? 4.147 3.891 -20.196 1.00 93.25 261 GLU A CA 1
ATOM 2027 C C . GLU A 1 261 ? 3.876 3.660 -18.709 1.00 93.25 261 GLU A C 1
ATOM 2029 O O . GLU A 1 261 ? 4.661 2.997 -18.032 1.00 93.25 261 GLU A O 1
ATOM 2034 N N . VAL A 1 262 ? 2.747 4.154 -18.191 1.00 95.81 262 VAL A N 1
ATOM 2035 C CA . VAL A 1 262 ? 2.302 3.876 -16.819 1.00 95.81 262 VAL A CA 1
ATOM 2036 C C . VAL A 1 262 ? 2.060 2.381 -16.624 1.00 95.81 262 VAL A C 1
ATOM 2038 O O . VAL A 1 262 ? 2.494 1.832 -15.610 1.00 95.81 262 VAL A O 1
ATOM 2041 N N . ILE A 1 263 ? 1.431 1.704 -17.593 1.00 95.62 26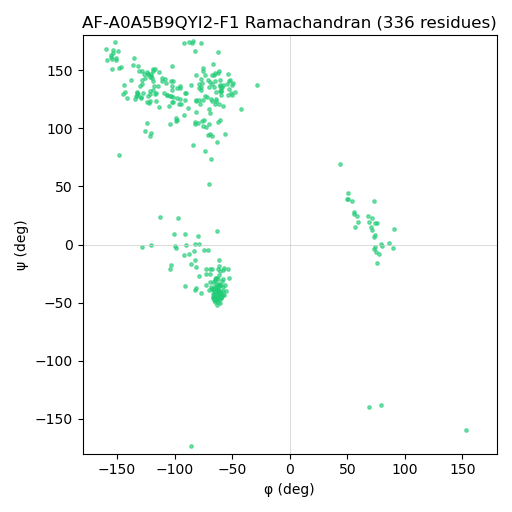3 ILE A N 1
ATOM 2042 C CA . ILE A 1 263 ? 1.229 0.249 -17.520 1.00 95.62 263 ILE A CA 1
ATOM 2043 C C . ILE A 1 263 ? 2.575 -0.470 -17.557 1.00 95.62 263 ILE A C 1
ATOM 2045 O O . ILE A 1 263 ? 2.831 -1.323 -16.712 1.00 95.62 263 ILE A O 1
ATOM 2049 N N . ASP A 1 264 ? 3.455 -0.114 -18.492 1.00 92.81 264 ASP A N 1
ATOM 2050 C CA . ASP A 1 264 ? 4.768 -0.748 -18.608 1.00 92.81 264 ASP A CA 1
ATOM 2051 C C . ASP A 1 264 ? 5.609 -0.584 -17.343 1.00 92.81 264 ASP A C 1
ATOM 2053 O O . ASP A 1 264 ? 6.169 -1.567 -16.858 1.00 92.81 264 ASP A O 1
ATOM 2057 N N . ALA A 1 265 ? 5.650 0.623 -16.776 1.00 93.75 265 ALA A N 1
ATOM 2058 C CA . ALA A 1 265 ? 6.347 0.904 -15.528 1.00 93.75 265 ALA A CA 1
ATOM 2059 C C . ALA A 1 265 ? 5.739 0.129 -14.347 1.00 93.75 265 ALA A C 1
ATOM 2061 O O . ALA A 1 265 ? 6.472 -0.419 -13.524 1.00 93.75 265 ALA A O 1
ATOM 2062 N N . TYR A 1 266 ? 4.411 0.023 -14.279 1.00 94.88 266 TYR A N 1
ATOM 2063 C CA . TYR A 1 266 ? 3.737 -0.749 -13.240 1.00 94.88 266 TYR A CA 1
ATOM 2064 C C . TYR A 1 266 ? 4.062 -2.245 -13.321 1.00 94.88 266 TYR A C 1
ATOM 2066 O O . TYR A 1 266 ? 4.385 -2.873 -12.308 1.00 94.88 266 TYR A O 1
ATOM 2074 N N . LEU A 1 267 ? 4.003 -2.840 -14.515 1.00 92.69 267 LEU A N 1
ATOM 2075 C CA . LEU A 1 267 ? 4.204 -4.281 -14.689 1.00 92.69 267 LEU A CA 1
ATOM 2076 C C . LEU A 1 267 ? 5.600 -4.719 -14.236 1.00 92.69 267 LEU A C 1
ATOM 2078 O O . LEU A 1 267 ? 5.734 -5.760 -13.593 1.00 92.69 267 LEU A O 1
ATOM 2082 N N . VAL A 1 268 ? 6.611 -3.876 -14.447 1.00 93.44 268 VAL A N 1
ATOM 2083 C CA . VAL A 1 268 ? 8.003 -4.163 -14.071 1.00 93.44 268 VAL A CA 1
ATOM 2084 C C . VAL A 1 268 ? 8.398 -3.674 -12.674 1.00 93.44 268 VAL A C 1
ATOM 2086 O O . VAL A 1 268 ? 9.477 -4.028 -12.196 1.00 93.44 268 VAL A O 1
ATOM 2089 N N . ALA A 1 269 ? 7.557 -2.886 -11.999 1.00 93.88 269 ALA A N 1
ATOM 2090 C CA . ALA A 1 269 ? 7.864 -2.358 -10.674 1.00 93.88 269 ALA A CA 1
ATOM 2091 C C . ALA A 1 269 ? 7.949 -3.468 -9.616 1.00 93.88 269 ALA A C 1
ATOM 2093 O O . ALA A 1 269 ? 7.087 -4.353 -9.552 1.00 93.88 269 ALA A O 1
ATOM 2094 N N . GLN A 1 270 ? 8.982 -3.378 -8.771 1.00 91.06 270 GLN A N 1
ATOM 2095 C CA . GLN A 1 270 ? 9.247 -4.293 -7.662 1.00 91.06 270 GLN A CA 1
ATOM 2096 C C . GLN A 1 270 ? 9.701 -3.528 -6.407 1.00 91.06 270 GLN A C 1
ATOM 2098 O O . GLN A 1 270 ? 10.472 -2.572 -6.530 1.00 91.06 270 GLN A O 1
ATOM 2103 N N . PRO A 1 271 ? 9.271 -3.936 -5.197 1.00 87.75 271 PRO A N 1
ATOM 2104 C CA . PRO A 1 271 ? 9.777 -3.383 -3.940 1.00 87.75 271 PRO A CA 1
ATOM 2105 C C . PRO A 1 271 ? 11.304 -3.422 -3.837 1.00 87.75 271 PRO A C 1
ATOM 2107 O O . PRO A 1 271 ? 11.926 -4.441 -4.124 1.00 87.75 271 PRO A O 1
ATOM 2110 N N . GLY A 1 272 ? 11.905 -2.305 -3.418 1.00 89.19 272 GLY A N 1
ATOM 2111 C CA . GLY A 1 272 ? 13.357 -2.166 -3.266 1.00 89.19 272 GLY A CA 1
ATOM 2112 C C . GLY A 1 272 ? 14.125 -1.892 -4.564 1.00 89.19 272 GLY A C 1
ATOM 2113 O O . GLY A 1 272 ? 15.342 -1.700 -4.507 1.00 89.19 272 GLY A O 1
ATOM 2114 N N . PHE A 1 273 ? 13.444 -1.819 -5.712 1.00 94.25 273 PHE A N 1
ATOM 2115 C CA . PHE A 1 273 ? 14.060 -1.535 -7.006 1.00 94.25 273 PHE A CA 1
ATOM 2116 C C . PHE A 1 273 ? 13.484 -0.278 -7.657 1.00 94.25 273 PHE A C 1
ATOM 2118 O O . PHE A 1 273 ? 12.300 0.030 -7.541 1.00 94.25 273 PHE A O 1
ATOM 2125 N N . VAL A 1 274 ? 14.339 0.431 -8.388 1.00 93.12 274 VAL A N 1
ATOM 2126 C CA . VAL A 1 274 ? 13.957 1.499 -9.312 1.00 93.12 274 VAL A CA 1
ATOM 2127 C C . VAL A 1 274 ? 14.198 0.987 -10.721 1.00 93.12 274 VAL A C 1
ATOM 2129 O O . VAL A 1 274 ? 15.267 0.450 -11.011 1.00 93.12 274 VAL A O 1
ATOM 2132 N N . THR A 1 275 ? 13.192 1.138 -11.579 1.00 94.19 275 THR A N 1
ATOM 2133 C CA . THR A 1 275 ? 13.250 0.689 -12.969 1.00 94.19 275 THR A CA 1
ATOM 2134 C C . THR A 1 275 ? 13.058 1.854 -13.930 1.00 94.19 275 THR A C 1
ATOM 2136 O O . THR A 1 275 ? 12.319 2.792 -13.627 1.00 94.19 275 THR A O 1
ATOM 2139 N N . GLN A 1 276 ? 13.742 1.807 -15.072 1.00 91.38 276 GLN A N 1
ATOM 2140 C CA . GLN A 1 276 ? 13.674 2.837 -16.108 1.00 91.38 276 GLN A CA 1
ATOM 2141 C C . GLN A 1 276 ? 13.768 2.198 -17.494 1.00 91.38 276 GLN A C 1
ATOM 2143 O O . GLN A 1 276 ? 14.564 1.285 -17.704 1.00 91.38 276 GLN A O 1
ATOM 2148 N N . PHE A 1 277 ? 12.941 2.658 -18.432 1.00 90.38 277 PHE A N 1
ATOM 2149 C CA . PHE A 1 277 ? 12.977 2.198 -19.819 1.00 90.38 277 PHE A CA 1
ATOM 2150 C C . PHE A 1 277 ? 13.823 3.139 -20.665 1.00 90.38 277 PHE A C 1
ATOM 2152 O O . PHE A 1 277 ? 13.534 4.329 -20.717 1.00 90.38 277 PHE A O 1
ATOM 2159 N N . GLU A 1 278 ? 14.821 2.593 -21.356 1.00 88.12 278 GLU A N 1
ATOM 2160 C CA . GLU A 1 278 ? 15.637 3.323 -22.331 1.00 88.12 278 GLU A CA 1
ATOM 2161 C C . GLU A 1 278 ? 15.972 2.415 -23.509 1.00 88.12 278 GLU A C 1
ATOM 2163 O O . GLU A 1 278 ? 16.385 1.268 -23.319 1.00 88.12 278 GLU A O 1
ATOM 2168 N N . ASP A 1 279 ? 15.757 2.907 -24.729 1.00 85.56 279 ASP A N 1
ATOM 2169 C CA . ASP A 1 279 ? 16.028 2.186 -25.981 1.00 85.56 279 ASP A CA 1
ATOM 2170 C C . ASP A 1 279 ? 15.443 0.761 -26.021 1.00 85.56 279 ASP A C 1
ATOM 2172 O O . ASP A 1 279 ? 16.077 -0.196 -26.476 1.00 85.56 279 ASP A O 1
ATOM 2176 N N . GLY A 1 280 ? 14.230 0.590 -25.483 1.00 87.56 280 GLY A N 1
ATOM 2177 C CA . GLY A 1 280 ? 13.548 -0.708 -25.406 1.00 87.56 280 GLY A CA 1
ATOM 2178 C C . GLY A 1 280 ? 14.149 -1.689 -24.389 1.00 87.56 280 GLY A C 1
ATOM 2179 O O . GLY A 1 280 ? 13.812 -2.875 -24.397 1.00 87.56 280 GLY A O 1
ATOM 2180 N N . ARG A 1 281 ? 15.040 -1.224 -23.509 1.00 92.44 281 ARG A N 1
ATOM 2181 C CA . ARG A 1 281 ? 15.682 -2.015 -22.454 1.00 92.44 281 ARG A CA 1
ATOM 2182 C C . ARG A 1 281 ? 15.228 -1.534 -21.085 1.00 92.44 281 ARG A C 1
ATOM 2184 O O . ARG A 1 281 ? 14.949 -0.356 -20.886 1.00 92.44 281 ARG A O 1
ATOM 2191 N N . LEU A 1 282 ? 15.166 -2.466 -20.142 1.00 95.12 282 LEU A N 1
ATOM 2192 C CA . LEU A 1 282 ? 14.774 -2.192 -18.768 1.00 95.12 282 LEU A CA 1
ATOM 2193 C C . LEU A 1 282 ? 16.018 -2.061 -17.893 1.00 95.12 282 LEU A C 1
ATOM 2195 O O . LEU A 1 282 ? 16.659 -3.060 -17.568 1.00 95.12 282 LEU A O 1
ATOM 2199 N N . TRP A 1 283 ? 16.350 -0.842 -17.496 1.00 95.94 283 TRP A N 1
ATOM 2200 C CA . TRP A 1 283 ? 17.335 -0.596 -16.456 1.00 95.94 283 TRP A CA 1
ATOM 2201 C C . TRP A 1 283 ? 16.747 -0.871 -15.077 1.00 95.94 283 TRP A C 1
ATOM 2203 O O . TRP A 1 283 ? 15.605 -0.507 -14.795 1.00 95.94 283 TRP A O 1
ATOM 2213 N N . VAL A 1 284 ? 17.541 -1.503 -14.218 1.00 96.44 284 VAL A N 1
ATOM 2214 C CA . VAL A 1 284 ? 17.165 -1.914 -12.868 1.00 96.44 284 VAL A CA 1
ATOM 2215 C C . VAL A 1 284 ? 18.261 -1.509 -11.891 1.00 96.44 284 VAL A C 1
ATOM 2217 O O . VAL A 1 284 ? 19.424 -1.882 -12.045 1.00 96.44 284 VAL A O 1
ATOM 2220 N N . PHE A 1 285 ? 17.864 -0.809 -10.835 1.00 96.31 285 PHE A N 1
ATOM 2221 C CA . PHE A 1 285 ? 18.744 -0.387 -9.753 1.00 96.31 285 PHE A CA 1
ATOM 2222 C C . PHE A 1 285 ? 18.128 -0.719 -8.405 1.00 96.31 285 PHE A C 1
ATOM 2224 O O . PHE A 1 285 ? 16.906 -0.729 -8.259 1.00 96.31 285 P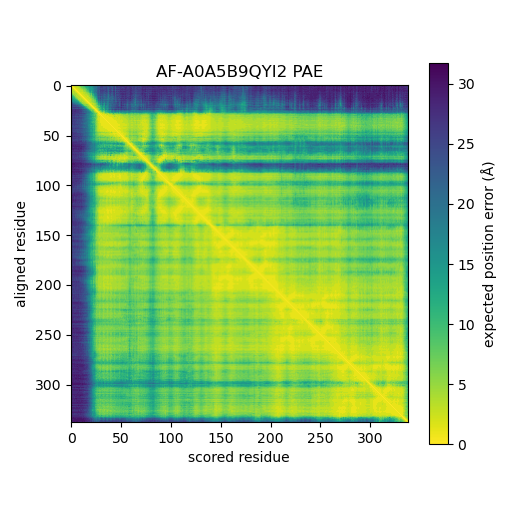HE A O 1
ATOM 2231 N N . ARG A 1 286 ? 18.961 -0.910 -7.382 1.00 94.88 286 ARG A N 1
ATOM 2232 C CA . ARG A 1 286 ? 18.473 -0.904 -5.999 1.00 94.88 286 ARG A CA 1
ATOM 2233 C C . ARG A 1 286 ? 18.079 0.517 -5.603 1.00 94.88 286 ARG A C 1
ATOM 2235 O O . ARG A 1 286 ? 18.755 1.485 -5.966 1.00 94.88 286 ARG A O 1
ATOM 2242 N N . GLN A 1 287 ? 16.995 0.650 -4.853 1.00 91.31 287 GLN A N 1
ATOM 2243 C CA . GLN A 1 287 ? 16.545 1.942 -4.348 1.00 91.31 287 GLN A CA 1
ATOM 2244 C C . GLN A 1 287 ? 17.627 2.587 -3.466 1.00 91.31 287 GLN A C 1
ATOM 2246 O O . GLN A 1 287 ? 18.209 1.929 -2.609 1.00 91.31 287 GLN A O 1
ATOM 2251 N N . GLY A 1 288 ? 17.917 3.872 -3.701 1.00 89.31 288 GLY A N 1
ATOM 2252 C CA . GLY A 1 288 ? 18.932 4.627 -2.951 1.00 89.31 288 GLY A CA 1
ATOM 2253 C C . GLY A 1 288 ? 20.390 4.267 -3.269 1.00 89.31 288 GLY A C 1
ATOM 2254 O O . GLY A 1 288 ? 21.290 4.770 -2.604 1.00 89.31 288 GLY A O 1
ATOM 2255 N N . SER A 1 289 ? 20.638 3.413 -4.266 1.00 93.62 289 SER A N 1
ATOM 2256 C CA . SER A 1 289 ? 21.998 3.025 -4.652 1.00 93.62 289 SER A CA 1
ATOM 2257 C C . SER A 1 289 ? 22.796 4.192 -5.262 1.00 93.62 289 SER A C 1
ATOM 2259 O O . SER A 1 289 ? 22.218 5.038 -5.958 1.00 93.62 289 SER A O 1
ATOM 2261 N N . PRO A 1 290 ? 24.123 4.261 -5.036 1.00 93.31 290 PRO A N 1
ATOM 2262 C CA . PRO A 1 290 ? 24.970 5.269 -5.671 1.00 93.31 290 PRO A CA 1
ATOM 2263 C C . PRO A 1 290 ? 24.977 5.130 -7.199 1.00 93.31 290 PRO A C 1
ATOM 2265 O O . PRO A 1 290 ? 25.067 6.134 -7.900 1.00 93.31 290 PRO A O 1
ATOM 2268 N N . GLU A 1 291 ? 24.801 3.918 -7.728 1.00 94.88 291 GLU A N 1
ATOM 2269 C CA . GLU A 1 291 ? 24.713 3.660 -9.164 1.00 94.88 291 GLU A CA 1
ATOM 2270 C C . GLU A 1 291 ? 23.447 4.263 -9.775 1.00 94.88 291 GLU A C 1
ATOM 2272 O O . GLU A 1 291 ? 23.518 4.837 -10.857 1.00 94.88 291 GLU A O 1
ATOM 2277 N N . LEU A 1 292 ? 22.308 4.218 -9.072 1.00 93.56 292 LEU A N 1
ATOM 2278 C CA . LEU A 1 292 ? 21.101 4.927 -9.506 1.00 93.56 292 LEU A CA 1
ATOM 2279 C C . LEU A 1 292 ? 21.342 6.440 -9.585 1.00 93.56 292 LEU A C 1
ATOM 2281 O O . LEU A 1 292 ? 20.862 7.093 -10.510 1.00 93.56 292 LEU A O 1
ATOM 2285 N N . LYS A 1 293 ? 22.073 7.008 -8.616 1.00 92.31 293 LYS A N 1
ATOM 2286 C CA . LYS A 1 293 ? 22.417 8.435 -8.625 1.00 92.31 293 LYS A CA 1
ATOM 2287 C C . LYS A 1 293 ? 23.322 8.772 -9.814 1.00 92.31 293 LYS A C 1
ATOM 2289 O O . LYS A 1 293 ? 22.992 9.675 -10.573 1.00 92.31 293 LYS A O 1
ATOM 2294 N N . ALA A 1 294 ? 24.396 8.009 -10.012 1.00 91.38 294 ALA A N 1
ATOM 2295 C CA . ALA A 1 294 ? 25.315 8.195 -11.133 1.00 91.38 294 ALA A CA 1
ATOM 2296 C C . ALA A 1 294 ? 24.607 8.049 -12.490 1.00 91.38 294 ALA A C 1
ATOM 2298 O O . ALA A 1 294 ? 24.827 8.847 -13.396 1.00 91.38 294 ALA A O 1
ATOM 2299 N N . PHE A 1 295 ? 23.707 7.071 -12.616 1.00 93.19 295 PHE A N 1
ATOM 2300 C CA . PHE A 1 295 ? 22.911 6.870 -13.821 1.00 93.19 295 PHE A CA 1
ATOM 2301 C C . PHE A 1 295 ? 21.992 8.060 -14.118 1.00 93.19 295 PHE A C 1
ATOM 2303 O O . PHE A 1 295 ? 21.918 8.502 -15.256 1.00 93.19 295 PHE A O 1
ATOM 2310 N N . ARG A 1 296 ? 21.339 8.638 -13.102 1.00 90.56 296 ARG A N 1
ATOM 2311 C CA . ARG A 1 296 ? 20.507 9.842 -13.279 1.00 90.56 296 ARG A CA 1
ATOM 2312 C C . ARG A 1 296 ? 21.305 11.074 -13.710 1.00 90.56 296 ARG A C 1
ATOM 2314 O O . ARG A 1 296 ? 20.741 11.947 -14.357 1.00 90.56 296 ARG A O 1
ATOM 2321 N N . GLU A 1 297 ? 22.578 11.158 -13.334 1.00 90.69 297 GLU A N 1
ATOM 2322 C CA . GLU A 1 297 ? 23.460 12.273 -13.697 1.00 90.69 297 GLU A CA 1
ATOM 2323 C C . GLU A 1 297 ? 24.064 12.105 -15.100 1.00 90.69 297 GLU A C 1
ATOM 2325 O O . GLU A 1 297 ? 24.178 13.082 -15.836 1.00 90.69 297 GLU A O 1
ATOM 2330 N N . ALA A 1 298 ? 24.441 10.879 -15.479 1.00 87.81 298 ALA A N 1
ATOM 2331 C CA . ALA A 1 298 ? 25.178 10.603 -16.715 1.00 87.81 298 ALA A CA 1
ATOM 2332 C C . ALA A 1 298 ? 24.330 10.006 -17.855 1.00 87.81 298 ALA A C 1
ATOM 2334 O O . ALA A 1 298 ? 24.778 10.004 -18.999 1.00 87.81 298 ALA A O 1
ATOM 2335 N N . GLY A 1 299 ? 23.145 9.462 -17.563 1.00 83.88 299 GLY A N 1
ATOM 2336 C CA . GLY A 1 299 ? 22.284 8.739 -18.510 1.00 83.88 299 GLY A CA 1
ATOM 2337 C C . GLY A 1 299 ? 22.743 7.313 -18.845 1.00 83.88 299 GLY A C 1
ATOM 2338 O O . GLY A 1 299 ? 21.960 6.522 -19.350 1.00 83.88 299 GLY A O 1
ATOM 2339 N N . GLU A 1 300 ? 23.989 6.936 -18.545 1.00 84.44 300 GLU A N 1
ATOM 2340 C CA . GLU A 1 300 ? 24.479 5.565 -18.707 1.00 84.44 300 GLU A CA 1
ATOM 2341 C C . GLU A 1 300 ? 25.536 5.222 -17.645 1.00 84.44 300 GLU A C 1
ATOM 2343 O O . GLU A 1 300 ? 26.263 6.083 -17.148 1.00 84.44 300 GLU A O 1
ATOM 2348 N N . LEU A 1 301 ? 25.636 3.937 -17.288 1.00 88.56 301 LEU A N 1
ATOM 2349 C CA . LEU A 1 301 ? 26.712 3.436 -16.436 1.00 88.56 301 LEU A CA 1
ATOM 2350 C C . LEU A 1 301 ? 27.907 2.954 -17.262 1.00 88.56 301 LEU A C 1
ATOM 2352 O O . LEU A 1 301 ? 27.770 2.077 -18.119 1.00 88.56 301 LEU A O 1
ATOM 2356 N N . ALA A 1 302 ? 29.105 3.412 -16.885 1.00 85.00 302 ALA A N 1
ATOM 2357 C CA . ALA A 1 302 ? 30.372 2.969 -17.474 1.00 85.00 302 ALA A CA 1
ATOM 2358 C C . ALA A 1 302 ? 30.602 1.448 -17.363 1.00 85.00 302 ALA A C 1
ATOM 2360 O O . ALA A 1 302 ? 31.271 0.852 -18.206 1.00 85.00 302 ALA A O 1
ATOM 2361 N N . LYS A 1 303 ? 30.059 0.812 -16.319 1.00 90.44 303 LYS A N 1
ATOM 2362 C CA . LYS A 1 303 ? 30.050 -0.643 -16.137 1.00 90.44 303 LYS A CA 1
ATOM 2363 C C . LYS A 1 303 ? 28.631 -1.087 -15.824 1.00 90.44 303 LYS A C 1
ATOM 2365 O O . LYS A 1 303 ? 28.019 -0.569 -14.896 1.00 90.44 303 LYS A O 1
ATOM 2370 N N . HIS A 1 304 ? 28.129 -2.041 -16.597 1.00 95.44 304 HIS A N 1
ATOM 2371 C CA . HIS A 1 304 ? 26.816 -2.629 -16.384 1.00 95.44 304 HIS A CA 1
ATOM 2372 C C . HIS A 1 304 ? 26.778 -4.073 -16.887 1.00 95.44 304 HIS A C 1
ATOM 2374 O O . HIS A 1 304 ? 27.580 -4.489 -17.726 1.00 95.44 304 HIS A O 1
ATOM 2380 N N . VAL A 1 305 ? 25.823 -4.835 -16.369 1.00 96.81 305 VAL A N 1
ATOM 2381 C CA . VAL A 1 305 ? 25.498 -6.191 -16.808 1.00 96.81 305 VAL A CA 1
ATOM 2382 C C . VAL A 1 305 ? 24.232 -6.134 -17.651 1.00 96.81 305 VAL A C 1
ATOM 2384 O O . VAL A 1 305 ? 23.301 -5.393 -17.342 1.00 96.81 305 VAL A O 1
ATOM 2387 N N . ILE A 1 306 ? 24.201 -6.928 -18.720 1.00 96.19 306 ILE A N 1
ATOM 2388 C CA . ILE A 1 306 ? 23.050 -7.072 -19.613 1.00 96.19 306 ILE A CA 1
ATOM 2389 C C . ILE A 1 306 ? 22.597 -8.532 -19.567 1.00 96.19 306 ILE A C 1
ATOM 2391 O O . ILE A 1 306 ? 23.418 -9.444 -19.697 1.00 96.19 306 ILE A O 1
ATOM 2395 N N . ARG A 1 307 ? 21.291 -8.765 -19.420 1.00 96.00 307 ARG A N 1
ATOM 2396 C CA . ARG A 1 307 ? 20.665 -10.081 -19.599 1.00 96.00 307 ARG A CA 1
ATOM 2397 C C . ARG A 1 307 ? 19.599 -9.984 -20.694 1.00 96.00 307 ARG A C 1
ATOM 2399 O O . ARG A 1 307 ? 18.464 -9.585 -20.414 1.00 96.00 307 ARG A O 1
ATOM 2406 N N . PRO A 1 308 ? 19.961 -10.286 -21.952 1.00 95.94 308 PRO A N 1
ATOM 2407 C CA . PRO A 1 308 ? 19.008 -10.296 -23.054 1.00 95.94 308 PRO A CA 1
ATOM 2408 C C . PRO A 1 308 ? 17.887 -11.302 -22.791 1.00 95.94 308 PRO A C 1
ATOM 2410 O O . PRO A 1 308 ? 18.161 -12.433 -22.399 1.00 95.94 308 PRO A O 1
ATOM 2413 N N . GLY A 1 309 ? 16.634 -10.890 -22.979 1.00 93.31 309 GLY A N 1
ATOM 2414 C CA . GLY A 1 309 ? 15.478 -11.787 -22.867 1.00 93.31 309 GLY A CA 1
ATOM 2415 C C . GLY A 1 309 ? 15.082 -12.230 -21.453 1.00 93.31 309 GLY A C 1
ATOM 2416 O O . GLY A 1 309 ? 14.091 -12.936 -21.313 1.00 93.31 309 GLY A O 1
ATOM 2417 N N . ALA A 1 310 ? 15.832 -11.855 -20.413 1.00 93.00 310 ALA A N 1
ATOM 2418 C CA . ALA A 1 310 ? 15.620 -12.378 -19.060 1.00 93.00 310 ALA A CA 1
ATOM 2419 C C . ALA A 1 310 ? 14.559 -11.616 -18.248 1.00 93.00 310 ALA A C 1
ATOM 2421 O O . ALA A 1 310 ? 14.119 -12.098 -17.210 1.00 93.00 310 ALA A O 1
ATOM 2422 N N . GLY A 1 311 ? 14.187 -10.409 -18.673 1.00 91.12 311 GLY A N 1
ATOM 2423 C CA . GLY A 1 311 ? 13.216 -9.571 -17.979 1.00 91.12 311 GLY A CA 1
ATOM 2424 C C . GLY A 1 311 ? 11.763 -9.995 -18.190 1.00 91.12 311 GLY A C 1
ATOM 2425 O O . GLY A 1 311 ? 11.476 -10.839 -19.043 1.00 91.12 311 GLY A O 1
ATOM 2426 N N . PRO A 1 312 ? 10.827 -9.354 -17.464 1.00 87.75 312 PRO A N 1
ATOM 2427 C CA . PRO A 1 312 ? 9.393 -9.503 -17.705 1.00 87.75 312 PRO A CA 1
ATOM 2428 C C . PRO A 1 312 ? 9.052 -9.325 -19.191 1.00 87.75 312 PRO A C 1
ATOM 2430 O O . PRO A 1 312 ? 9.633 -8.466 -19.857 1.00 87.75 312 PRO A O 1
ATOM 2433 N N . ASP A 1 313 ? 8.146 -10.157 -19.707 1.00 84.56 313 ASP A N 1
ATOM 2434 C CA . ASP A 1 313 ? 7.760 -10.218 -21.127 1.00 84.56 313 ASP A CA 1
ATOM 2435 C C . ASP A 1 313 ? 8.928 -10.461 -22.105 1.00 84.56 313 ASP A C 1
ATOM 2437 O O . ASP A 1 313 ? 8.893 -10.023 -23.254 1.00 84.56 313 ASP A O 1
ATOM 2441 N N . GLY A 1 314 ? 9.999 -11.128 -21.658 1.00 88.81 314 GLY A N 1
ATOM 2442 C CA . GLY A 1 314 ? 11.170 -11.411 -22.493 1.00 88.81 314 GLY A CA 1
ATOM 2443 C C . GLY A 1 314 ? 12.011 -10.169 -22.804 1.00 88.81 314 GLY A C 1
ATOM 2444 O O . GLY A 1 314 ? 12.724 -10.124 -23.808 1.00 88.81 314 GLY A O 1
ATOM 2445 N N . ARG A 1 315 ? 11.926 -9.124 -21.975 1.00 91.56 315 ARG A N 1
ATOM 2446 C CA . ARG A 1 315 ? 12.671 -7.874 -22.182 1.00 91.56 315 ARG A CA 1
ATOM 2447 C C . ARG A 1 315 ? 14.146 -8.035 -21.821 1.00 91.56 315 ARG A C 1
ATOM 2449 O O . ARG A 1 315 ? 14.523 -8.814 -20.949 1.00 91.56 315 ARG A O 1
ATOM 2456 N N . THR A 1 316 ? 15.008 -7.253 -22.465 1.00 95.56 316 THR A N 1
ATOM 2457 C CA . THR A 1 316 ? 16.418 -7.160 -22.055 1.00 95.56 316 THR A CA 1
ATOM 2458 C C . THR A 1 316 ? 16.525 -6.313 -20.794 1.00 95.56 316 THR A C 1
ATOM 2460 O O . THR A 1 316 ? 16.095 -5.159 -20.805 1.00 95.56 316 THR A O 1
ATOM 2463 N N . VAL A 1 317 ? 17.131 -6.860 -19.737 1.00 96.44 317 VAL A N 1
ATOM 2464 C CA . VAL A 1 317 ? 17.403 -6.114 -18.498 1.00 96.44 317 VAL A CA 1
ATOM 2465 C C . VAL A 1 317 ? 18.859 -5.679 -18.418 1.00 96.44 317 VAL A C 1
ATOM 2467 O O . VAL A 1 317 ? 19.768 -6.427 -18.792 1.00 96.44 317 VAL A O 1
ATOM 2470 N N . LYS A 1 318 ? 19.068 -4.461 -17.926 1.00 96.81 318 LYS A N 1
ATOM 2471 C CA . LYS A 1 318 ? 20.368 -3.864 -17.634 1.00 96.81 318 LYS A CA 1
ATOM 2472 C C . LYS A 1 318 ? 20.441 -3.482 -16.161 1.00 96.81 318 LYS A C 1
ATOM 2474 O O . LYS A 1 318 ? 19.451 -3.040 -15.589 1.00 96.81 318 LYS A O 1
ATOM 2479 N N . GLY A 1 319 ? 21.604 -3.630 -15.546 1.00 96.50 319 GLY A N 1
ATOM 2480 C CA . GLY A 1 319 ? 21.809 -3.241 -14.152 1.00 96.50 319 GLY A CA 1
ATOM 2481 C C . GLY A 1 319 ? 23.283 -3.034 -13.827 1.00 96.50 319 GLY A C 1
ATOM 2482 O O . GLY A 1 319 ? 24.138 -3.402 -14.635 1.00 96.50 319 GLY A O 1
ATOM 2483 N N . PRO A 1 320 ? 23.603 -2.450 -12.664 1.00 96.81 320 PRO A N 1
ATOM 2484 C CA . PRO A 1 320 ? 24.985 -2.160 -12.280 1.00 96.81 320 PRO A CA 1
ATOM 2485 C C . PRO A 1 320 ? 25.837 -3.426 -12.121 1.00 96.81 320 PRO A C 1
ATOM 2487 O O . PRO A 1 320 ? 27.018 -3.437 -12.464 1.00 96.81 320 PRO A O 1
ATOM 2490 N N . ASP A 1 321 ? 25.229 -4.514 -11.650 1.00 96.50 321 ASP A N 1
ATOM 2491 C CA . ASP A 1 321 ? 25.894 -5.778 -11.359 1.00 96.50 321 ASP A CA 1
ATOM 2492 C C . ASP A 1 321 ? 24.917 -6.966 -11.471 1.00 96.50 321 ASP A C 1
ATOM 2494 O O . ASP A 1 321 ? 23.695 -6.796 -11.553 1.00 96.50 321 ASP A O 1
ATOM 2498 N N . ALA A 1 322 ? 25.460 -8.188 -11.483 1.00 95.94 322 ALA A N 1
ATOM 2499 C CA . ALA A 1 322 ? 24.668 -9.411 -11.605 1.00 95.94 322 ALA A CA 1
ATOM 2500 C C . ALA A 1 322 ? 23.774 -9.665 -10.380 1.00 95.94 322 ALA A C 1
ATOM 2502 O O . ALA A 1 322 ? 22.625 -10.053 -10.548 1.00 95.94 322 ALA A O 1
ATOM 2503 N N . ALA A 1 323 ? 24.250 -9.381 -9.164 1.00 95.44 323 ALA A N 1
ATOM 2504 C CA . ALA A 1 323 ? 23.490 -9.628 -7.940 1.00 95.44 323 ALA A CA 1
ATOM 2505 C C . ALA A 1 323 ? 22.239 -8.738 -7.840 1.00 95.44 323 ALA A C 1
ATOM 2507 O O . ALA A 1 323 ? 21.218 -9.149 -7.285 1.00 95.44 323 ALA A O 1
ATOM 2508 N N . THR A 1 324 ? 22.293 -7.521 -8.378 1.00 96.00 324 THR A N 1
ATOM 2509 C CA . THR A 1 324 ? 21.145 -6.621 -8.505 1.00 96.00 324 THR A CA 1
ATOM 2510 C C . THR A 1 324 ? 20.120 -7.174 -9.494 1.00 96.00 324 THR A C 1
ATOM 2512 O O . THR A 1 324 ? 18.935 -7.221 -9.161 1.00 96.00 324 THR A O 1
ATOM 2515 N N . LEU A 1 325 ? 20.559 -7.654 -10.664 1.00 95.75 325 LEU A N 1
ATOM 2516 C CA . LEU A 1 325 ? 19.659 -8.272 -11.641 1.00 95.75 325 LEU A CA 1
ATOM 2517 C C . LEU A 1 325 ? 19.042 -9.571 -11.116 1.00 95.75 325 LEU A C 1
ATOM 2519 O O . LEU A 1 325 ? 17.831 -9.737 -11.208 1.00 95.75 325 LEU A O 1
ATOM 2523 N N . ASP A 1 326 ? 19.828 -10.451 -10.503 1.00 93.75 326 ASP A N 1
ATOM 2524 C CA . ASP A 1 326 ? 19.342 -11.730 -9.977 1.00 93.75 326 ASP A CA 1
ATOM 2525 C C . ASP A 1 326 ? 18.322 -11.524 -8.847 1.00 93.75 326 ASP A C 1
ATOM 2527 O O . ASP A 1 326 ? 17.319 -12.236 -8.763 1.00 93.75 326 ASP A O 1
ATOM 2531 N N . ALA A 1 327 ? 18.546 -10.529 -7.982 1.00 92.62 327 ALA A N 1
ATOM 2532 C CA . ALA A 1 327 ? 17.596 -10.173 -6.933 1.00 92.62 327 ALA A CA 1
ATOM 2533 C C . ALA A 1 327 ? 16.285 -9.618 -7.515 1.00 92.62 327 ALA A C 1
ATOM 2535 O O . ALA A 1 327 ? 15.206 -9.991 -7.055 1.00 92.62 327 ALA A O 1
ATOM 2536 N N . TYR A 1 328 ? 16.370 -8.774 -8.545 1.00 94.06 328 TYR A N 1
ATOM 2537 C CA . TYR A 1 328 ? 15.198 -8.229 -9.229 1.00 94.06 328 TYR A CA 1
ATOM 2538 C C . TYR A 1 328 ? 14.397 -9.305 -9.968 1.00 94.06 328 TYR A C 1
ATOM 2540 O O . TYR A 1 328 ? 13.183 -9.396 -9.805 1.00 94.06 328 TYR A O 1
ATOM 2548 N N . LEU A 1 329 ? 15.067 -10.158 -10.745 1.00 92.62 329 LEU A N 1
ATOM 2549 C CA . LEU A 1 329 ? 14.421 -11.230 -11.504 1.00 92.62 329 LEU A CA 1
ATOM 2550 C C . LEU A 1 329 ? 13.727 -12.231 -10.576 1.00 92.62 329 LEU A C 1
ATOM 2552 O O . LEU A 1 329 ? 12.586 -12.618 -10.832 1.00 92.62 329 LEU A O 1
ATOM 2556 N N . ARG A 1 330 ? 14.354 -12.552 -9.438 1.00 89.69 330 ARG A N 1
ATOM 2557 C CA . ARG A 1 330 ? 13.729 -13.358 -8.383 1.00 89.69 330 ARG A CA 1
ATOM 2558 C C . ARG A 1 330 ? 12.483 -12.684 -7.806 1.00 89.69 330 ARG A C 1
ATOM 2560 O O . ARG A 1 330 ? 11.484 -13.363 -7.595 1.00 89.69 330 ARG A O 1
ATOM 2567 N N . ALA A 1 331 ? 12.517 -11.368 -7.581 1.00 86.50 331 ALA A N 1
ATOM 2568 C CA . ALA A 1 331 ? 11.348 -10.611 -7.121 1.00 86.50 331 ALA A CA 1
ATOM 2569 C C . ALA A 1 331 ? 10.208 -10.605 -8.157 1.00 86.50 331 ALA A C 1
ATOM 2571 O O . ALA A 1 331 ? 9.038 -10.627 -7.787 1.00 86.50 331 ALA A O 1
ATOM 2572 N N . CYS A 1 332 ? 10.534 -10.657 -9.451 1.00 85.56 332 CYS A N 1
ATOM 2573 C CA . CYS A 1 332 ? 9.561 -10.846 -10.529 1.00 85.56 332 CYS A CA 1
ATOM 2574 C C . CYS A 1 332 ? 9.016 -12.280 -10.640 1.00 85.56 332 CYS A C 1
ATOM 2576 O O . CYS A 1 332 ? 8.147 -12.522 -11.473 1.00 85.56 332 CYS A O 1
ATOM 2578 N N . GLY A 1 333 ? 9.515 -13.232 -9.843 1.00 79.75 333 GLY A N 1
ATOM 2579 C CA . GLY A 1 333 ? 9.159 -14.646 -9.968 1.00 79.75 333 GLY A CA 1
ATOM 2580 C C . GLY A 1 333 ? 9.740 -15.315 -11.218 1.00 79.75 333 GLY A C 1
ATOM 2581 O O . GLY A 1 333 ? 9.306 -16.406 -11.578 1.00 79.75 333 GLY A O 1
ATOM 2582 N N . VAL A 1 334 ? 10.717 -14.684 -11.880 1.00 72.75 334 VAL A N 1
ATOM 2583 C CA . VAL A 1 334 ? 11.445 -15.295 -12.996 1.00 72.75 334 VAL A CA 1
ATOM 2584 C C . VAL A 1 334 ? 12.462 -16.273 -12.396 1.00 72.75 334 VAL A C 1
ATOM 2586 O O . VAL A 1 334 ? 13.292 -15.853 -11.580 1.00 72.75 334 VAL A O 1
ATOM 2589 N N . PRO A 1 335 ? 12.404 -17.576 -12.730 1.00 59.41 335 PRO A N 1
ATOM 2590 C CA . PRO A 1 335 ? 13.369 -18.543 -12.223 1.00 59.41 335 PRO A CA 1
ATOM 2591 C C . PRO A 1 335 ? 14.778 -18.150 -12.672 1.00 59.41 335 PRO A C 1
ATOM 2593 O O . PRO A 1 335 ? 14.969 -17.684 -13.794 1.00 59.41 335 PRO A O 1
ATOM 2596 N N . ALA A 1 336 ? 15.767 -18.328 -11.793 1.00 55.22 336 ALA A N 1
ATOM 2597 C CA . ALA A 1 336 ? 17.152 -18.061 -12.152 1.00 55.22 336 ALA A CA 1
ATOM 2598 C C . ALA A 1 336 ? 17.539 -18.989 -13.310 1.00 55.22 336 ALA A C 1
ATOM 2600 O O . ALA A 1 336 ? 17.423 -20.211 -13.184 1.00 55.22 336 ALA A O 1
ATOM 2601 N N . THR A 1 337 ? 17.949 -18.419 -14.442 1.00 52.00 337 THR A N 1
ATOM 2602 C CA . THR A 1 337 ? 18.501 -19.212 -15.539 1.00 52.00 337 THR A CA 1
ATOM 2603 C C . THR A 1 337 ? 19.802 -19.853 -15.035 1.00 52.00 337 THR A C 1
ATOM 2605 O O . THR A 1 337 ? 20.629 -19.113 -14.494 1.00 52.00 337 THR A O 1
ATOM 2608 N N . PRO A 1 338 ? 19.959 -21.187 -15.120 1.00 44.41 338 PRO A N 1
ATOM 2609 C CA . PRO A 1 338 ? 21.142 -21.890 -14.622 1.00 44.41 338 PRO A CA 1
ATOM 2610 C C . PRO A 1 338 ? 22.440 -21.483 -15.326 1.00 44.41 338 PRO A C 1
ATOM 2612 O O . PRO A 1 338 ? 22.377 -21.045 -16.501 1.00 44.41 338 PRO A O 1
#

Foldseek 3Di:
DDDDDDDDDDDDDDPPPPPPQPQLPQPPDDPVNVVVLLVVLVVCVVVVQVPADWDDDDLPDFAAADADPQKTKGWDADPDDDPPDLFRIKIKIFFPDDPDPQGQKIKIKGQHPPPCCVVRNSIKIFIAGSVSHTLDIPPPDDVLDAHQWDWHQDPQAIEIERSSDNVSVVCSRPVDDPAWDWDQLLGPPRTIYIYNDPVRVQLSSLGFPQWDWDDDPQAIEIDGRSDPQVVVCVVPNDDPAWDWDQLLGPPRTIYIYNDPVRSVLSSLTFPQWDWDDDPQAIEIEGPPDVVVVVCVVPVDDPAKDWDQLLGPPRHIYIYRDDVRVVVSSVRNVRPPDD

Nearest PDB structures (foldseek):
  8z9d-assembly1_PP  TM=2.628E-01  e=4.757E+00  Spinacia oleracea
  2dwy-assembly3_C  TM=1.654E-01  e=4.001E+00  Homo sapiens

Organism: NCBI:txid980254